Protein 2VQP (pdb70)

Nearest PDB structures (foldseek):
  2vqp-assembly1_A  TM=1.004E+00  e=9.461E-55  Human respiratory syncytial virus A2
  2ykd-assembly1_A  TM=1.004E+00  e=3.845E-53  human respiratory syncytial virus
  4v23-assembly1_A-2  TM=9.989E-01  e=4.557E-50  Respiratory syncytial virus
  4lp7-assembly2_D  TM=7.627E-01  e=4.086E-22  human metapneumovirus
  4lp7-assembly1_C  TM=7.540E-01  e=4.168E-21  human metapneumovirus

Solvent-accessible surface area: 12806 Å² total

Organism: Human respiratory syncytial virus A (strain A2) (NCBI:txid11259)

InterPro domains:
  IPR005056 Matrix protein, N-terminal, pneumovirus [PF03393] (1-127)
  IPR043062 Pneumovirus matrix, N-terminal [G3DSA:2.70.20.30] (1-121)
  IPR055461 Matrix protein, C-terminal domain, pneumovirus [PF23766] (137-252)

GO terms:
  GO:0042025 host cell nucleus (C, EXP)
  GO:0020002 host cell plasma membrane (C, EXP)
  GO:0030430 host cell cytoplasm (C, EXP)
  GO:0005515 protein binding (F, IPI)
  GO:0019033 viral tegument (C, TAS)

Sequence (254 aa):
EMETYYVNNKLHEEGSTYTAAVQYNVLEKDDDDPASLTIWVPMFQSSMPADLLIKELANVNILVKQISTPKGPSLRVMINSRSSAVLAQMPSKFTTICCCANVSLDDKLAYDVTTPCEIKACSLTCLKSKNMLTTVKDLTMKTLNPTHDIIALCEFENIVTSKKVIIPTTYLRSISVRNKDLNTLENITTTEFKNAITNAKKIIPYSGLLLVITVTDNKGAFKKYIKPQSSQFIVDLGAYLEKESIYYVTTNWKHTATRRFAIKPRE

B-factor: mean 20.62, std 8.15, range [8.74, 55.64]

Foldseek 3Di:
DAAEAEAEPDDDLKFKKWKKFWWWFPDPQIWTWMDIFDIFIDNDPRVVVRVQVQPKWKKWAWEQDPVGIKIWMAIHGPDPRCVRTDGTDIDRCLLTTLDGHDHPDITTIDTHYMYIYTHHDPVQEAEQVNQPPVDPDFFWWKWKWWWWAQQVVRDIDTQIFTRHTHHDDPVCPVPVCQACPPQNQVQQFPWDWDPHLLIKIWGQAQDQTHVNPPRDHRGIYITHPSVVCSNHHSVSCRVGIGGDGMDMDTGGDD

Structure (mmCIF, N/CA/C/O backbone):
data_2VQP
#
_entry.id   2VQP
#
_cell.length_a   52.299
_cell.length_b   78.697
_cell.length_c   66.018
_cell.angle_alpha   90.00
_cell.angle_beta   96.28
_cell.angle_gamma   90.00
#
_symmetry.space_group_name_H-M   'C 1 2 1'
#
loop_
_entity.id
_entity.type
_entity.pdbx_description
1 polymer 'MATRIX PROTEIN'
2 non-polymer GLYCEROL
3 non-polymer 'FORMIC ACID'
4 non-polymer 'ACETATE ION'
5 water water
#
loop_
_atom_site.group_PDB
_atom_site.id
_atom_site.type_symbol
_atom_site.label_atom_id
_atom_site.label_alt_id
_atom_site.label_comp_id
_atom_site.label_asym_id
_atom_site.label_entity_id
_atom_site.label_seq_id
_atom_site.pdbx_PDB_ins_code
_atom_site.Cartn_x
_atom_site.Cartn_y
_atom_site.Cartn_z
_atom_site.occupancy
_atom_site.B_iso_or_equiv
_atom_site.auth_seq_id
_atom_site.auth_comp_id
_atom_site.auth_asym_id
_atom_site.auth_atom_id
_atom_site.pdbx_PDB_model_num
ATOM 1 N N . GLU A 1 1 ? 28.231 89.975 -17.175 1.00 40.72 0 GLU A N 1
ATOM 2 C CA . GLU A 1 1 ? 29.479 90.065 -17.988 1.00 40.10 0 GLU A CA 1
ATOM 3 C C . GLU A 1 1 ? 30.639 89.384 -17.257 1.00 38.34 0 GLU A C 1
ATOM 4 O O . GLU A 1 1 ? 30.801 89.483 -16.035 1.00 37.92 0 GLU A O 1
ATOM 10 N N . MET A 1 2 ? 31.458 88.712 -18.053 1.00 35.85 1 MET A N 1
ATOM 11 C CA . MET A 1 2 ? 32.495 87.849 -17.558 1.00 33.61 1 MET A CA 1
ATOM 12 C C . MET A 1 2 ? 33.450 87.668 -18.721 1.00 31.22 1 MET A C 1
ATOM 13 O O . MET A 1 2 ? 33.007 87.630 -19.862 1.00 31.13 1 MET A O 1
ATOM 18 N N . GLU A 1 3 ? 34.749 87.582 -18.444 1.00 28.05 2 GLU A N 1
ATOM 19 C CA . GLU A 1 3 ? 35.718 87.284 -19.483 1.00 26.00 2 GLU A CA 1
ATOM 20 C C . GLU A 1 3 ? 35.678 85.774 -19.620 1.00 23.99 2 GLU A C 1
ATOM 21 O O . GLU A 1 3 ? 35.579 85.097 -18.615 1.00 20.96 2 GLU A O 1
ATOM 27 N N . THR A 1 4 ? 35.774 85.276 -20.846 1.00 21.86 3 THR A N 1
ATOM 28 C CA . THR A 1 4 ? 35.923 83.839 -21.089 1.00 21.21 3 THR A CA 1
ATOM 29 C C . THR A 1 4 ? 37.095 83.598 -22.027 1.00 20.08 3 THR A C 1
ATOM 30 O O . THR A 1 4 ? 37.362 84.403 -22.900 1.00 21.90 3 THR A O 1
ATOM 34 N N . TYR A 1 5 ? 37.738 82.454 -21.838 1.00 17.73 4 TYR A N 1
ATOM 35 C CA A TYR A 1 5 ? 38.988 82.054 -22.525 0.50 17.23 4 TYR A CA 1
ATOM 36 C CA B TYR A 1 5 ? 38.911 82.062 -22.595 0.50 17.40 4 TYR A CA 1
ATOM 37 C C . TYR A 1 5 ? 38.772 80.593 -22.920 1.00 16.92 4 TYR A C 1
ATOM 38 O O . TYR A 1 5 ? 38.403 79.804 -22.073 1.00 16.94 4 TYR A O 1
ATOM 55 N N . VAL A 1 6 ? 38.990 80.257 -24.192 1.00 16.58 5 VAL A N 1
ATOM 56 C CA . VAL A 1 6 ? 38.943 78.845 -24.663 1.00 16.10 5 VAL A CA 1
ATOM 57 C C . VAL A 1 6 ? 40.260 78.550 -25.390 1.00 16.89 5 VAL A C 1
ATOM 58 O O . VAL A 1 6 ? 40.539 79.190 -26.401 1.00 18.15 5 VAL A O 1
ATOM 62 N N . ASN A 1 7 ? 41.034 77.582 -24.910 1.00 16.96 6 ASN A N 1
ATOM 63 C CA A ASN A 1 7 ? 42.300 77.167 -25.521 0.50 17.31 6 ASN A CA 1
ATOM 64 C CA B ASN A 1 7 ? 42.246 77.186 -25.616 0.50 17.08 6 ASN A CA 1
ATOM 65 C C . ASN A 1 7 ? 42.148 75.724 -26.015 1.00 17.21 6 ASN A C 1
ATOM 66 O O . ASN A 1 7 ? 42.080 74.846 -25.213 1.00 16.15 6 ASN A O 1
ATOM 75 N N . LYS A 1 8 ? 42.100 75.488 -27.316 1.00 17.97 7 LYS A N 1
ATOM 76 C CA . LYS A 1 8 ? 41.934 74.138 -27.838 1.00 18.51 7 LYS A CA 1
ATOM 77 C C . LYS A 1 8 ? 43.307 73.538 -28.155 1.00 19.76 7 LYS A C 1
ATOM 78 O O . LYS A 1 8 ? 43.790 73.681 -29.267 1.00 19.30 7 LYS A O 1
ATOM 84 N N . LEU A 1 9 ? 43.921 72.858 -27.197 1.00 19.64 8 LEU A N 1
ATOM 85 C CA . LEU A 1 9 ? 45.224 72.198 -27.444 1.00 19.92 8 LEU A CA 1
ATOM 86 C C . LEU A 1 9 ? 45.084 70.761 -27.944 1.00 21.56 8 LEU A C 1
ATOM 87 O O . LEU A 1 9 ? 46.088 69.995 -28.073 1.00 23.50 8 LEU A O 1
ATOM 92 N N . HIS A 1 10 ? 43.859 70.351 -28.202 1.00 21.72 9 HIS A N 1
ATOM 93 C CA . HIS A 1 10 ? 43.603 69.079 -28.804 1.00 22.90 9 HIS A CA 1
ATOM 94 C C . HIS A 1 10 ? 42.390 69.101 -29.763 1.00 24.85 9 HIS A C 1
ATOM 95 O O . HIS A 1 10 ? 41.390 69.741 -29.447 1.00 27.14 9 HIS A O 1
ATOM 102 N N . GLU A 1 11 ? 42.501 68.311 -30.849 1.00 26.17 10 GLU A N 1
ATOM 103 C CA A GLU A 1 11 ? 41.438 68.341 -31.876 0.50 27.23 10 GLU A CA 1
ATOM 104 C CA B GLU A 1 11 ? 41.586 68.072 -32.013 0.50 26.78 10 GLU A CA 1
ATOM 105 C C . GLU A 1 11 ? 40.294 67.330 -31.708 1.00 27.12 10 GLU A C 1
ATOM 106 O O . GLU A 1 11 ? 39.273 67.414 -32.420 1.00 28.27 10 GLU A O 1
ATOM 117 N N . GLY A 1 12 ? 40.401 66.429 -30.759 1.00 26.87 11 GLY A N 1
ATOM 118 C CA . GLY A 1 12 ? 39.403 65.415 -30.579 1.00 25.92 11 GLY A CA 1
ATOM 119 C C . GLY A 1 12 ? 38.093 66.055 -30.223 1.00 25.28 11 GLY A C 1
ATOM 120 O O . GLY A 1 12 ? 38.038 67.116 -29.567 1.00 25.23 11 GLY A O 1
ATOM 121 N N . SER A 1 13 ? 37.041 65.408 -30.682 1.00 23.88 12 SER A N 1
ATOM 122 C CA . SER A 1 13 ? 35.708 65.759 -30.251 1.00 22.90 12 SER A CA 1
ATOM 123 C C . SER A 1 13 ? 35.563 65.472 -28.775 1.00 21.73 12 SER A C 1
ATOM 124 O O . SER A 1 13 ? 34.859 66.193 -28.069 1.00 20.70 12 SER A O 1
ATOM 127 N N . THR A 1 14 ? 36.244 64.419 -28.328 1.00 20.28 13 THR A N 1
ATOM 128 C CA . THR A 1 14 ? 36.384 64.124 -26.904 1.00 18.84 13 THR A CA 1
ATOM 129 C C . THR A 1 14 ? 37.732 64.682 -26.401 1.00 18.45 13 THR A C 1
ATOM 130 O O . THR A 1 14 ? 38.795 64.511 -27.010 1.00 17.78 13 THR A O 1
ATOM 134 N N . TYR A 1 15 ? 37.665 65.360 -25.271 1.00 15.65 14 TYR A N 1
ATOM 135 C CA . TYR A 1 15 ? 38.838 65.974 -24.703 1.00 14.61 14 TYR A CA 1
ATOM 136 C C . TYR A 1 15 ? 38.716 66.026 -23.193 1.00 12.43 14 TYR A C 1
ATOM 137 O O . TYR A 1 15 ? 37.652 65.773 -22.630 1.00 13.70 14 TYR A O 1
ATOM 146 N N . THR A 1 16 ? 39.834 66.297 -22.546 1.00 9.90 15 THR A N 1
ATOM 147 C CA . THR A 1 16 ? 39.856 66.579 -21.110 1.00 10.15 15 THR A CA 1
ATOM 148 C C . THR A 1 16 ? 39.683 68.103 -20.914 1.00 10.11 15 THR A C 1
ATOM 149 O O . THR A 1 16 ? 40.500 68.883 -21.432 1.00 13.17 15 THR A O 1
ATOM 153 N N . ALA A 1 17 ? 38.624 68.470 -20.193 1.00 10.98 16 ALA A N 1
ATOM 154 C CA . ALA A 1 17 ? 38.377 69.874 -19.850 1.00 10.50 16 ALA A CA 1
ATOM 155 C C . ALA A 1 17 ? 39.164 70.207 -18.619 1.00 10.94 16 ALA A C 1
ATOM 156 O O . ALA A 1 17 ? 38.976 69.583 -17.550 1.00 10.38 16 ALA A O 1
ATOM 158 N N . ALA A 1 18 ? 39.978 71.260 -18.772 1.00 11.17 17 ALA A N 1
ATOM 159 C CA . ALA A 1 18 ? 40.726 71.852 -17.690 1.00 9.57 17 ALA A CA 1
ATOM 160 C C . ALA A 1 18 ? 40.203 73.283 -17.496 1.00 9.61 17 ALA A C 1
ATOM 161 O O . ALA A 1 18 ? 40.487 74.186 -18.285 1.00 10.75 17 ALA A O 1
ATOM 163 N N . VAL A 1 19 ? 39.401 73.418 -16.466 1.00 8.74 18 VAL A N 1
ATOM 164 C CA . VAL A 1 19 ? 38.649 74.658 -16.206 1.00 9.09 18 VAL A CA 1
ATOM 165 C C . VAL A 1 19 ? 39.159 75.409 -14.982 1.00 9.72 18 VAL A C 1
ATOM 166 O O . VAL A 1 19 ? 39.401 74.842 -13.933 1.00 9.79 18 VAL A O 1
ATOM 170 N N . GLN A 1 20 ? 39.299 76.739 -15.117 1.00 9.55 19 GLN A N 1
ATOM 171 C CA . GLN A 1 20 ? 39.763 77.608 -14.036 1.00 10.32 19 GLN A CA 1
ATOM 172 C C . GLN A 1 20 ? 38.911 78.880 -14.023 1.00 10.27 19 GLN A C 1
ATOM 173 O O . GLN A 1 20 ? 3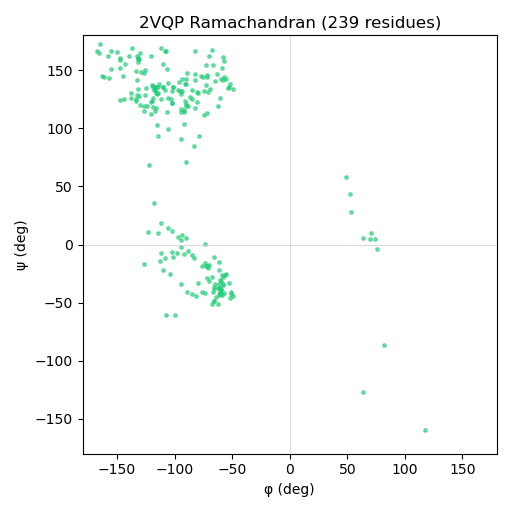8.804 79.573 -15.045 1.00 11.89 19 GLN A O 1
ATOM 179 N N . TYR A 1 21 ? 38.352 79.141 -12.860 1.00 10.62 20 TYR A N 1
ATOM 180 C CA . TYR A 1 21 ? 37.556 80.337 -12.596 1.00 11.06 20 TYR A CA 1
ATOM 181 C C . TYR A 1 21 ? 38.335 81.326 -11.740 1.00 12.04 20 TYR A C 1
ATOM 182 O O . TYR A 1 21 ? 38.909 80.946 -10.725 1.00 11.14 20 TYR A O 1
ATOM 191 N N . ASN A 1 22 ? 38.230 82.615 -12.065 1.00 12.36 21 ASN A N 1
ATOM 192 C CA . ASN A 1 22 ? 38.673 83.653 -11.195 1.00 12.03 21 ASN A CA 1
ATOM 193 C C . ASN A 1 22 ? 37.423 84.295 -10.601 1.00 13.20 21 ASN A C 1
ATOM 194 O O . ASN A 1 22 ? 36.542 84.746 -11.341 1.00 13.44 21 ASN A O 1
ATOM 199 N N . VAL A 1 23 ? 37.383 84.349 -9.292 1.00 13.33 22 VAL A N 1
ATOM 200 C CA . VAL A 1 23 ? 36.177 84.770 -8.581 1.00 15.08 22 VAL A CA 1
ATOM 201 C C . VAL A 1 23 ? 36.471 85.817 -7.487 1.00 17.00 22 VAL A C 1
ATOM 202 O O . VAL A 1 23 ? 37.607 86.019 -7.034 1.00 15.36 22 VAL A O 1
ATOM 206 N N . LEU A 1 24 ? 35.391 86.483 -7.086 1.00 18.18 23 LEU A N 1
ATOM 207 C CA . LEU A 1 24 ? 35.409 87.517 -6.078 1.00 20.15 23 LEU A CA 1
ATOM 208 C C . LEU A 1 24 ? 34.308 87.213 -5.083 1.00 21.30 23 LEU A C 1
ATOM 209 O O . LEU A 1 24 ? 33.158 86.958 -5.461 1.00 21.07 23 LEU A O 1
ATOM 214 N N . GLU A 1 25 ? 34.674 87.188 -3.805 1.00 22.72 24 GLU A N 1
ATOM 215 C CA . GLU A 1 25 ? 33.682 87.050 -2.743 1.00 24.59 24 GLU A CA 1
ATOM 216 C C . GLU A 1 25 ? 32.566 88.090 -2.909 1.00 26.62 24 GLU A C 1
ATOM 217 O O . GLU A 1 25 ? 32.860 89.240 -3.225 1.00 25.68 24 GLU A O 1
ATOM 223 N N . LYS A 1 26 ? 31.309 87.675 -2.708 1.00 28.98 25 LYS A N 1
ATOM 224 C CA . LYS A 1 26 ? 30.160 88.602 -2.737 1.00 31.32 25 LYS A CA 1
ATOM 225 C C . LYS A 1 26 ? 30.033 89.270 -1.362 1.00 33.19 25 LYS A C 1
ATOM 226 O O . LYS A 1 26 ? 29.298 88.797 -0.481 1.00 33.72 25 LYS A O 1
ATOM 232 N N . ASP A 1 27 ? 30.789 90.345 -1.181 1.00 34.80 26 ASP A N 1
ATOM 233 C CA A ASP A 1 27 ? 30.863 91.057 0.094 0.50 35.68 26 ASP A CA 1
ATOM 234 C CA B ASP A 1 27 ? 30.759 91.115 0.059 0.50 35.68 26 ASP A CA 1
ATOM 235 C C . ASP A 1 27 ? 31.588 92.386 -0.112 1.00 36.25 26 ASP A C 1
ATOM 236 O O . ASP A 1 27 ? 32.217 92.594 -1.144 1.00 36.73 26 ASP A O 1
ATOM 245 N N . ASP A 1 28 ? 31.526 93.265 0.884 1.00 37.65 27 ASP A N 1
ATOM 246 C CA . ASP A 1 28 ? 32.422 94.419 0.953 1.00 38.53 27 ASP A CA 1
ATOM 247 C C . ASP A 1 28 ? 33.800 93.865 1.330 1.00 38.05 27 ASP A C 1
ATOM 248 O O . ASP A 1 28 ? 33.884 92.809 1.947 1.00 38.56 27 ASP A O 1
ATOM 253 N N . ASP A 1 29 ? 34.877 94.556 0.965 1.00 37.32 28 ASP A N 1
ATOM 254 C CA . ASP A 1 29 ? 36.224 94.062 1.279 1.00 36.02 28 ASP A CA 1
ATOM 255 C C . ASP A 1 29 ? 36.314 92.571 0.858 1.00 33.74 28 ASP A C 1
ATOM 256 O O . ASP A 1 29 ? 36.572 91.685 1.691 1.00 33.89 28 ASP A O 1
ATOM 261 N N . PRO A 1 30 ? 36.058 92.292 -0.438 1.00 30.62 29 PRO A N 1
ATOM 262 C CA . PRO A 1 30 ? 35.981 90.897 -0.887 1.00 28.00 29 PRO A CA 1
ATOM 263 C C . PRO A 1 30 ? 37.327 90.192 -1.027 1.00 25.33 29 PRO A C 1
ATOM 264 O O . PRO A 1 30 ? 38.354 90.812 -1.363 1.00 24.61 29 PRO A O 1
ATOM 268 N N . ALA A 1 31 ? 37.316 88.903 -0.695 1.00 22.58 30 ALA A N 1
ATOM 269 C CA . ALA A 1 31 ? 38.436 88.017 -0.997 1.00 21.65 30 ALA A CA 1
ATOM 270 C C . ALA A 1 31 ? 38.428 87.786 -2.499 1.00 20.27 30 ALA A C 1
ATOM 271 O O . ALA A 1 31 ? 37.367 87.694 -3.098 1.00 19.91 30 ALA A O 1
ATOM 273 N N . SER A 1 32 ? 39.614 87.688 -3.087 1.00 19.40 31 SER A N 1
ATOM 274 C CA . SER A 1 32 ? 39.775 87.374 -4.513 1.00 18.56 31 SER A CA 1
ATOM 275 C C . SER A 1 32 ? 40.497 86.039 -4.539 1.00 17.63 31 SER A C 1
ATOM 276 O O . SER A 1 32 ? 41.465 85.839 -3.818 1.00 15.76 31 SER A O 1
ATOM 279 N N . LEU A 1 33 ? 40.036 85.132 -5.395 1.00 15.49 32 LEU A N 1
ATOM 280 C CA . LEU A 1 33 ? 40.618 83.776 -5.429 1.00 15.33 32 LEU A CA 1
ATOM 281 C C . LEU A 1 33 ? 40.348 83.127 -6.766 1.00 14.83 32 LEU A C 1
ATOM 282 O O . LEU A 1 33 ? 39.480 83.564 -7.531 1.00 14.40 32 LEU A O 1
ATOM 287 N N . THR A 1 34 ? 41.121 82.088 -7.038 1.00 13.73 33 THR A N 1
ATOM 288 C CA . THR A 1 34 ? 40.996 81.339 -8.280 1.00 12.10 33 THR A CA 1
ATOM 289 C C . THR A 1 34 ? 40.776 79.860 -7.941 1.00 12.83 33 THR A C 1
ATOM 290 O O . THR A 1 34 ? 41.404 79.311 -7.034 1.00 12.76 33 THR A O 1
ATOM 294 N N . ILE A 1 35 ? 39.818 79.270 -8.645 1.00 10.54 34 ILE A N 1
ATOM 295 C CA . ILE A 1 35 ? 39.407 77.871 -8.450 1.00 11.32 34 ILE A CA 1
ATOM 296 C C . ILE A 1 35 ? 39.682 77.114 -9.718 1.00 10.85 34 ILE A C 1
ATOM 297 O O . ILE A 1 35 ? 39.283 77.514 -10.797 1.00 11.78 34 ILE A O 1
ATOM 302 N N . TRP A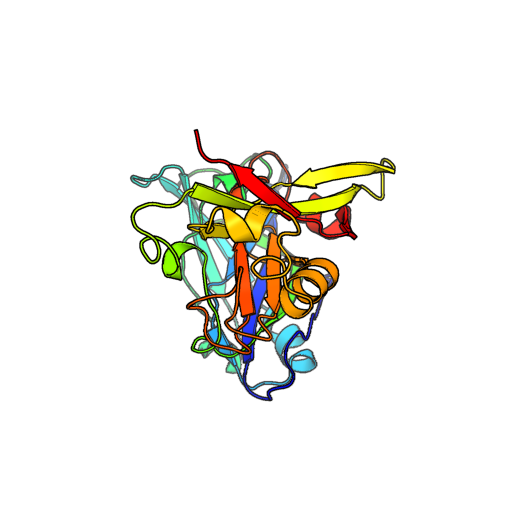 1 36 ? 40.284 75.942 -9.613 1.00 12.59 35 TRP A N 1
ATOM 303 C CA . TRP A 1 36 ? 40.452 75.096 -10.779 1.00 12.57 35 TRP A CA 1
ATOM 304 C C . TRP A 1 36 ? 39.706 73.818 -10.454 1.00 12.66 35 TRP A C 1
ATOM 305 O O . TRP A 1 36 ? 39.745 73.344 -9.311 1.00 13.59 35 TRP A O 1
ATOM 316 N N . VAL A 1 37 ? 38.978 73.337 -11.442 1.00 10.83 36 VAL A N 1
ATOM 317 C CA . VAL A 1 37 ? 38.100 72.182 -11.304 1.00 11.45 36 VAL A CA 1
ATOM 318 C C . VAL A 1 37 ? 38.856 70.912 -11.646 1.00 11.55 36 VAL A C 1
ATOM 319 O O . VAL A 1 37 ? 39.620 70.856 -12.635 1.00 11.53 36 VAL A O 1
ATOM 323 N N . PRO A 1 38 ? 38.645 69.846 -10.860 1.00 11.36 37 PRO A N 1
ATOM 324 C CA . PRO A 1 38 ? 39.320 68.610 -11.228 1.00 11.63 37 PRO A CA 1
ATOM 325 C C . PRO A 1 38 ? 39.023 68.276 -12.694 1.00 12.02 37 PRO A C 1
ATOM 326 O O . PRO A 1 38 ? 37.882 68.413 -13.140 1.00 11.56 37 PRO A O 1
ATOM 330 N N . MET A 1 39 ? 40.052 67.888 -13.422 1.00 12.02 38 MET A N 1
ATOM 331 C CA . MET A 1 39 ? 39.879 67.579 -14.862 1.00 12.12 38 MET A CA 1
ATOM 332 C C . MET A 1 39 ? 38.803 66.521 -15.102 1.00 11.74 38 MET A C 1
ATOM 333 O O . MET A 1 39 ? 38.710 65.517 -14.376 1.00 13.42 38 MET A O 1
ATOM 338 N N . PHE A 1 40 ? 38.032 66.702 -16.191 1.00 11.69 39 PHE A N 1
ATOM 339 C CA . PHE A 1 40 ? 36.957 65.799 -16.532 1.00 11.02 39 PHE A CA 1
ATOM 340 C C . PHE A 1 40 ? 36.830 65.738 -18.046 1.00 12.03 39 PHE A C 1
ATOM 341 O O . PHE A 1 40 ? 37.175 66.665 -18.725 1.00 12.44 39 PHE A O 1
ATOM 349 N N . GLN A 1 41 ? 36.355 64.630 -18.563 1.00 12.67 40 GLN A N 1
ATOM 350 C CA . GLN A 1 41 ? 36.226 64.513 -19.989 1.00 12.90 40 GLN A CA 1
ATOM 351 C C . GLN A 1 41 ? 34.857 64.995 -20.462 1.00 13.36 40 GLN A C 1
ATOM 352 O O . GLN A 1 41 ? 33.818 64.723 -19.812 1.00 13.02 40 GLN A O 1
ATOM 358 N N . SER A 1 42 ? 34.867 65.653 -21.611 1.00 12.28 41 SER A N 1
ATOM 359 C CA . SER A 1 42 ? 33.643 66.001 -22.298 1.00 12.48 41 SER A CA 1
ATOM 360 C C . SER A 1 42 ? 33.766 65.823 -23.800 1.00 13.21 41 SER A C 1
ATOM 361 O O . SER A 1 42 ? 34.850 65.749 -24.349 1.00 12.59 41 SER A O 1
ATOM 364 N N . SER A 1 43 ? 32.604 65.761 -24.452 1.00 13.67 42 SER A N 1
ATOM 365 C CA . SER A 1 43 ? 32.522 65.769 -25.907 1.00 15.22 42 SER A CA 1
ATOM 366 C C . SER A 1 43 ? 31.650 66.908 -26.464 1.00 15.16 42 SER A C 1
ATOM 367 O O . SER A 1 43 ? 31.357 66.939 -27.658 1.00 15.76 42 SER A O 1
ATOM 370 N N . MET A 1 44 ? 31.260 67.851 -25.621 1.00 14.85 43 MET A N 1
ATOM 371 C CA . MET A 1 44 ? 30.547 69.039 -26.104 1.00 15.59 43 MET A CA 1
ATOM 372 C C . MET A 1 44 ? 31.573 69.991 -26.671 1.00 15.60 43 MET A C 1
ATOM 373 O O . MET A 1 44 ? 32.572 70.254 -26.025 1.00 14.39 43 MET A O 1
ATOM 378 N N . PRO A 1 45 ? 31.347 70.504 -27.891 1.00 15.95 44 PRO A N 1
ATOM 379 C CA . PRO A 1 45 ? 32.267 71.435 -28.483 1.00 16.60 44 PRO A CA 1
ATOM 380 C C . PRO A 1 45 ? 32.609 72.557 -27.496 1.00 15.13 44 PRO A C 1
ATOM 381 O O . PRO A 1 45 ? 31.711 73.128 -26.831 1.00 12.92 44 PRO A O 1
ATOM 385 N N . ALA A 1 46 ? 33.903 72.845 -27.398 1.00 15.48 45 ALA A N 1
ATOM 386 C CA . ALA A 1 46 ? 34.454 73.798 -26.440 1.00 14.98 45 ALA A CA 1
ATOM 387 C C . ALA A 1 46 ? 33.755 75.145 -26.459 1.00 15.49 45 ALA A C 1
ATOM 388 O O . ALA A 1 46 ? 33.509 75.764 -25.429 1.00 15.20 45 ALA A O 1
ATOM 390 N N . ASP A 1 47 ? 33.435 75.611 -27.656 1.00 15.24 46 ASP A N 1
ATOM 391 C CA . ASP A 1 47 ? 32.852 76.935 -27.783 1.00 16.22 46 ASP A CA 1
ATOM 392 C C . ASP A 1 47 ? 31.400 76.938 -27.272 1.00 15.87 46 ASP A C 1
ATOM 393 O O . ASP A 1 47 ? 30.857 77.981 -26.932 1.00 17.35 46 ASP A O 1
ATOM 398 N N . LEU A 1 48 ? 30.774 75.765 -27.168 1.00 14.63 47 LEU A N 1
ATOM 399 C CA . LEU A 1 48 ? 29.496 75.644 -26.495 1.00 14.40 47 LEU A CA 1
ATOM 400 C C . LEU A 1 48 ? 29.607 75.358 -24.969 1.00 14.20 47 LEU A C 1
ATOM 401 O O . LEU A 1 48 ? 28.831 75.868 -24.169 1.00 12.97 47 LEU A O 1
ATOM 406 N N . LEU A 1 49 ? 30.545 74.500 -24.595 1.00 12.49 48 LEU A N 1
ATOM 407 C CA . LEU A 1 49 ? 30.746 74.172 -23.194 1.00 12.03 48 LEU A CA 1
ATOM 408 C C . LEU A 1 49 ? 31.087 75.411 -22.359 1.00 12.57 48 LEU A C 1
ATOM 409 O O . LEU A 1 49 ? 30.597 75.546 -21.246 1.00 11.91 48 LEU A O 1
ATOM 414 N N . ILE A 1 50 ? 31.883 76.325 -22.923 1.00 12.91 49 ILE A N 1
ATOM 415 C CA . ILE A 1 50 ? 32.286 77.515 -22.187 1.00 13.98 49 ILE A CA 1
ATOM 416 C C . ILE A 1 50 ? 31.040 78.322 -21.792 1.00 14.08 49 ILE A C 1
ATOM 417 O O . ILE A 1 50 ? 31.001 78.878 -20.712 1.00 15.93 49 ILE A O 1
ATOM 422 N N . LYS A 1 51 ? 30.044 78.369 -22.676 1.00 14.30 50 LYS A N 1
ATOM 423 C CA . LYS A 1 51 ? 28.779 79.058 -22.366 1.00 15.91 50 LYS A CA 1
ATOM 424 C C . LYS A 1 51 ? 28.112 78.448 -21.142 1.00 15.39 50 LYS A C 1
ATOM 425 O O . LYS A 1 51 ? 27.590 79.155 -20.292 1.00 16.34 50 LYS A O 1
ATOM 431 N N . GLU A 1 52 ? 28.172 77.122 -21.013 1.00 13.92 51 GLU A N 1
ATOM 432 C CA . GLU A 1 52 ? 27.588 76.476 -19.833 1.00 13.19 51 GLU A CA 1
ATOM 433 C C . GLU A 1 52 ? 28.405 76.679 -18.584 1.00 13.32 51 GLU A C 1
ATOM 434 O O . GLU A 1 52 ? 27.855 76.951 -17.521 1.00 12.79 51 GLU A O 1
ATOM 440 N N . LEU A 1 53 ? 29.728 76.580 -18.710 1.00 13.49 52 LEU A N 1
ATOM 441 C CA . LEU A 1 53 ? 30.617 76.817 -17.570 1.00 13.14 52 LEU A CA 1
ATOM 442 C C . LEU A 1 53 ? 30.468 78.248 -17.023 1.00 14.36 52 LEU A C 1
ATOM 443 O O . LEU A 1 53 ? 30.635 78.474 -15.830 1.00 14.87 52 LEU A O 1
ATOM 448 N N . ALA A 1 54 ? 30.138 79.186 -17.893 1.00 15.67 53 ALA A N 1
ATOM 449 C CA . ALA A 1 54 ? 30.029 80.600 -17.508 1.00 17.72 53 ALA A CA 1
ATOM 450 C C . ALA A 1 54 ? 28.766 80.878 -16.683 1.00 19.55 53 ALA A C 1
ATOM 451 O O . ALA A 1 54 ? 28.632 81.943 -16.078 1.00 21.72 53 ALA A O 1
ATOM 453 N N . ASN A 1 55 ? 27.821 79.952 -16.708 1.00 19.34 54 ASN A N 1
ATOM 454 C CA . ASN A 1 55 ? 26.516 80.185 -16.091 1.00 20.43 54 ASN A CA 1
ATOM 455 C C . ASN A 1 55 ? 26.325 79.435 -14.762 1.00 19.48 54 ASN A C 1
ATOM 456 O O . ASN A 1 55 ? 25.196 79.332 -14.240 1.00 19.50 54 ASN A O 1
ATOM 461 N N . VAL A 1 56 ? 27.421 78.929 -14.204 1.00 17.05 55 VAL A N 1
ATOM 462 C CA . VAL A 1 56 ? 27.340 78.259 -12.906 1.00 16.51 55 VAL A CA 1
ATOM 463 C C . VAL A 1 56 ? 27.369 79.267 -11.773 1.00 17.21 55 VAL A C 1
ATOM 464 O O . VAL A 1 56 ? 27.709 80.445 -11.959 1.00 17.92 55 VAL A O 1
ATOM 468 N N . ASN A 1 57 ? 27.026 78.784 -10.578 1.00 17.23 56 ASN A N 1
ATOM 469 C CA . ASN A 1 57 ? 27.183 79.552 -9.339 1.00 18.47 56 ASN A CA 1
ATOM 470 C C . ASN A 1 57 ? 28.173 78.845 -8.431 1.00 18.16 56 ASN A C 1
ATOM 471 O O . ASN A 1 57 ? 28.078 77.646 -8.244 1.00 18.10 56 ASN A O 1
ATOM 476 N N . ILE A 1 58 ? 29.123 79.607 -7.873 1.00 16.86 57 ILE A N 1
ATOM 477 C CA . ILE A 1 58 ? 30.180 79.043 -7.052 1.00 16.59 57 ILE A CA 1
ATOM 478 C C . ILE A 1 58 ? 30.059 79.511 -5.603 1.00 15.95 57 ILE A C 1
ATOM 479 O O . ILE A 1 58 ? 29.853 80.679 -5.359 1.00 17.90 57 ILE A O 1
ATOM 484 N N . LEU A 1 59 ? 30.225 78.579 -4.678 1.00 15.90 58 LEU A N 1
ATOM 485 C CA . LEU A 1 59 ? 30.441 78.903 -3.276 1.00 16.65 58 LEU A CA 1
ATOM 486 C C . LEU A 1 59 ? 31.715 78.220 -2.790 1.00 16.41 58 LEU A C 1
ATOM 487 O O . LEU A 1 59 ? 32.065 77.146 -3.238 1.00 16.45 58 LEU A O 1
ATOM 492 N N . VAL A 1 60 ? 32.373 78.837 -1.818 1.00 17.48 59 VAL A N 1
ATOM 493 C CA . VAL A 1 60 ? 33.566 78.248 -1.227 1.00 16.32 59 VAL A CA 1
ATOM 494 C C . VAL A 1 60 ? 33.482 78.280 0.312 1.00 16.90 59 VAL A C 1
ATOM 495 O O . VAL A 1 60 ? 32.741 79.080 0.893 1.00 16.27 59 VAL A O 1
ATOM 499 N N . LYS A 1 61 ? 34.275 77.427 0.942 1.00 17.28 60 LYS A N 1
ATOM 500 C CA . LYS A 1 61 ? 34.315 77.396 2.399 1.00 18.02 60 LYS A CA 1
ATOM 501 C C . LYS A 1 61 ? 35.732 77.020 2.799 1.00 17.40 60 LYS A C 1
ATOM 502 O O . LYS A 1 61 ? 36.225 75.966 2.417 1.00 17.67 60 LYS A O 1
ATOM 508 N N . GLN A 1 62 ? 36.346 77.869 3.605 1.00 17.81 61 GLN A N 1
ATOM 509 C CA . GLN A 1 62 ? 37.737 77.659 4.036 1.00 18.11 61 GLN A CA 1
ATOM 510 C C . GLN A 1 62 ? 37.740 76.784 5.269 1.00 16.88 61 GLN A C 1
ATOM 511 O O . GLN A 1 62 ? 36.974 77.049 6.190 1.00 17.65 61 GLN A O 1
ATOM 517 N N . ILE A 1 63 ? 38.514 75.691 5.229 1.00 16.49 62 ILE A N 1
ATOM 518 C CA . ILE A 1 63 ? 38.587 74.725 6.302 1.00 16.36 62 ILE A CA 1
ATOM 519 C C . ILE A 1 63 ? 40.047 74.432 6.677 1.00 16.11 62 ILE A C 1
ATOM 520 O O . ILE A 1 63 ? 40.989 74.766 5.929 1.00 15.27 62 ILE A O 1
ATOM 525 N N . SER A 1 64 ? 40.211 73.810 7.841 1.00 15.95 63 SER A N 1
ATOM 526 C CA . SER A 1 64 ? 41.522 73.330 8.274 1.00 16.00 63 SER A CA 1
ATOM 527 C C . SER A 1 64 ? 41.610 71.840 8.036 1.00 16.74 63 SER A C 1
ATOM 528 O O . SER A 1 64 ? 40.713 71.109 8.399 1.00 18.02 63 SER A O 1
ATOM 531 N N . THR A 1 65 ? 42.734 71.421 7.493 1.00 17.13 64 THR A N 1
ATOM 532 C CA . THR A 1 65 ? 42.963 70.011 7.208 1.00 17.82 64 THR A CA 1
ATOM 533 C C . THR A 1 65 ? 44.382 69.641 7.622 1.00 18.16 64 THR A C 1
ATOM 534 O O . THR A 1 65 ? 45.191 70.516 7.914 1.00 17.23 64 THR A O 1
ATOM 538 N N . PRO A 1 66 ? 44.714 68.348 7.643 1.00 19.09 65 PRO A N 1
ATOM 539 C CA . PRO A 1 66 ? 46.121 67.999 7.937 1.00 20.62 65 PRO A CA 1
ATOM 540 C C . PRO A 1 66 ? 47.197 68.637 7.056 1.00 22.04 65 PRO A C 1
ATOM 541 O O . PRO A 1 66 ? 48.327 68.783 7.489 1.00 25.52 65 PRO A O 1
ATOM 545 N N . LYS A 1 67 ? 46.845 69.017 5.840 1.00 22.48 66 LYS A N 1
ATOM 546 C CA . LYS A 1 67 ? 47.776 69.659 4.915 1.00 23.03 66 LYS A CA 1
ATOM 547 C C . LYS A 1 67 ? 47.825 71.192 5.058 1.00 21.85 66 LYS A C 1
ATOM 548 O O . LYS A 1 67 ? 48.632 71.847 4.413 1.00 23.75 66 LYS A O 1
ATOM 554 N N . GLY A 1 68 ? 46.964 71.744 5.899 1.00 20.15 67 GLY A N 1
ATOM 555 C CA . GLY A 1 68 ? 46.891 73.184 6.071 1.00 18.61 67 GLY A CA 1
ATOM 556 C C . GLY A 1 68 ? 45.534 73.728 5.665 1.00 17.52 67 GLY A C 1
ATOM 557 O O . GLY A 1 68 ? 44.554 73.016 5.614 1.00 17.51 67 GLY A O 1
ATOM 558 N N . PRO A 1 69 ? 45.479 75.010 5.374 1.00 15.65 68 PRO A N 1
ATOM 559 C CA . PRO A 1 69 ? 44.211 75.594 4.968 1.00 15.35 68 PRO A CA 1
ATOM 560 C C . PRO A 1 69 ? 43.743 75.106 3.580 1.00 15.67 68 PRO A C 1
ATOM 561 O O . PRO A 1 69 ? 44.536 75.088 2.621 1.00 16.51 68 PRO A O 1
ATOM 565 N N . SER A 1 70 ? 42.476 74.741 3.479 1.00 15.57 69 SER A N 1
ATOM 566 C CA . SER A 1 70 ? 41.947 74.231 2.227 1.00 17.24 69 SER A CA 1
ATOM 567 C C . SER A 1 70 ? 40.662 74.956 1.924 1.00 17.62 69 SER A C 1
ATOM 568 O O . SER A 1 70 ? 40.076 75.588 2.808 1.00 17.41 69 SER A O 1
ATOM 571 N N . LEU A 1 71 ? 40.261 74.928 0.655 1.00 16.17 70 LEU A N 1
ATOM 572 C CA . LEU A 1 71 ? 39.014 75.539 0.204 1.00 17.64 70 LEU A CA 1
ATOM 573 C C . LEU A 1 71 ? 38.102 74.434 -0.325 1.00 17.28 70 LEU A C 1
ATOM 574 O O . LEU A 1 71 ? 38.445 73.773 -1.290 1.00 16.43 70 LEU A O 1
ATOM 579 N N . ARG A 1 72 ? 36.965 74.256 0.322 1.00 17.16 71 ARG A N 1
ATOM 580 C CA . ARG A 1 72 ? 35.880 73.413 -0.174 1.00 18.38 71 ARG A CA 1
ATOM 581 C C . ARG A 1 72 ? 35.144 74.259 -1.178 1.00 17.28 71 ARG A C 1
ATOM 582 O O . ARG A 1 72 ? 34.863 75.418 -0.913 1.00 17.36 71 ARG A O 1
ATOM 590 N N . VAL A 1 73 ? 34.890 73.707 -2.362 1.00 15.63 72 VAL A N 1
ATOM 591 C CA . VAL A 1 73 ? 34.218 74.421 -3.452 1.00 15.03 72 VAL A CA 1
ATOM 592 C C . VAL A 1 73 ? 32.927 73.684 -3.787 1.00 15.18 72 VAL A C 1
ATOM 593 O O . VAL A 1 73 ? 32.9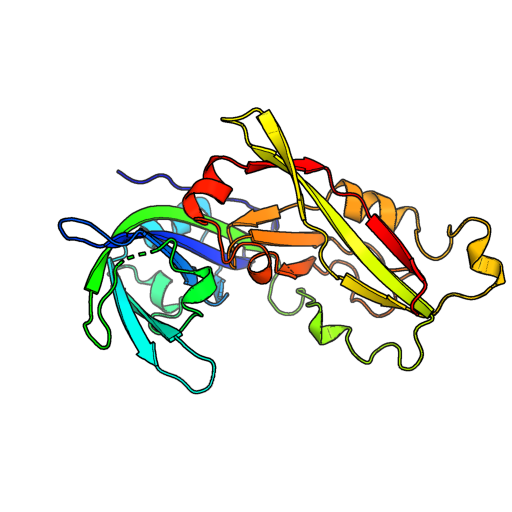12 72.440 -3.837 1.00 15.04 72 VAL A O 1
ATOM 597 N N . MET A 1 74 ? 31.853 74.443 -3.974 1.00 15.95 73 MET A N 1
ATOM 598 C CA . MET A 1 74 ? 30.545 73.897 -4.386 1.00 17.85 73 MET A CA 1
ATOM 599 C C . MET A 1 74 ? 30.102 74.649 -5.620 1.00 16.59 73 MET A C 1
ATOM 600 O O . MET A 1 74 ? 30.150 75.866 -5.654 1.00 15.61 73 MET A O 1
ATOM 605 N N . ILE A 1 75 ? 29.741 73.915 -6.661 1.00 16.99 74 ILE A N 1
ATOM 606 C CA . ILE A 1 75 ? 29.309 74.520 -7.925 1.00 17.40 74 ILE A CA 1
ATOM 607 C C . ILE A 1 75 ? 27.861 74.112 -8.235 1.00 18.20 74 ILE A C 1
ATOM 608 O O . ILE A 1 75 ? 27.589 72.900 -8.340 1.00 19.82 74 ILE A O 1
ATOM 613 N N . ASN A 1 76 ? 26.983 75.125 -8.299 1.00 19.39 75 ASN A N 1
ATOM 614 C CA . ASN A 1 76 ? 25.541 75.035 -8.651 1.00 20.82 75 ASN A CA 1
ATOM 615 C C . ASN A 1 76 ? 25.458 75.223 -10.173 1.00 20.48 75 ASN A C 1
ATOM 616 O O . ASN A 1 76 ? 26.126 76.106 -10.701 1.00 18.38 75 ASN A O 1
ATOM 621 N N . SER A 1 77 ? 24.619 74.441 -10.857 1.00 22.11 76 SER A N 1
ATOM 622 C CA . SER A 1 77 ? 24.344 74.624 -12.298 1.00 21.48 76 SER A CA 1
ATOM 623 C C . SER A 1 77 ? 23.027 74.045 -12.745 1.00 22.38 76 SER A C 1
ATOM 624 O O . SER A 1 77 ? 22.626 72.977 -12.258 1.00 21.47 76 SER A O 1
ATOM 627 N N . ARG A 1 78 ? 22.370 74.737 -13.685 1.00 21.45 77 ARG A N 1
ATOM 628 C CA . ARG A 1 78 ? 21.175 74.212 -14.375 1.00 22.43 77 ARG A CA 1
ATOM 629 C C . ARG A 1 78 ? 21.498 73.520 -15.719 1.00 20.98 77 ARG A C 1
ATOM 630 O O . ARG A 1 78 ? 20.572 73.117 -16.433 1.00 22.68 77 ARG A O 1
ATOM 638 N N . SER A 1 79 ? 22.779 73.398 -16.077 1.00 19.90 78 SER A N 1
ATOM 639 C CA A SER A 1 79 ? 23.179 72.863 -17.366 0.50 17.94 78 SER A CA 1
ATOM 640 C CA B SER A 1 79 ? 23.166 72.843 -17.387 0.50 17.90 78 SER A CA 1
ATOM 641 C C . SER A 1 79 ? 23.385 71.339 -17.307 1.00 16.96 78 SER A C 1
ATOM 642 O O . SER A 1 79 ? 24.213 70.846 -16.536 1.00 14.72 78 SER A O 1
ATOM 647 N N . ALA A 1 80 ? 22.620 70.604 -18.125 1.00 16.30 79 ALA A N 1
ATOM 648 C CA . ALA A 1 80 ? 22.683 69.138 -18.136 1.00 15.52 79 ALA A CA 1
ATOM 649 C C . ALA A 1 80 ? 24.108 68.596 -18.277 1.00 15.42 79 ALA A C 1
ATOM 650 O O . ALA A 1 80 ? 24.466 67.617 -17.625 1.00 16.31 79 ALA A O 1
ATOM 652 N N . VAL A 1 81 ? 24.901 69.195 -19.148 1.00 13.62 80 VAL A N 1
ATOM 653 C CA . VAL A 1 81 ? 26.224 68.633 -19.493 1.00 13.96 80 VAL A CA 1
ATOM 654 C C . VAL A 1 81 ? 27.152 68.696 -18.315 1.00 13.52 80 VAL A C 1
ATOM 655 O O . VAL A 1 81 ? 28.052 67.861 -18.210 1.00 15.35 80 VAL A O 1
ATOM 659 N N . LEU A 1 82 ? 26.938 69.661 -17.427 1.00 13.81 81 LEU A N 1
ATOM 660 C CA . LEU A 1 82 ? 27.811 69.832 -16.254 1.00 13.54 81 LEU A CA 1
ATOM 661 C C . LEU A 1 82 ? 27.603 68.768 -15.197 1.00 14.14 81 LEU A C 1
ATOM 662 O O . LEU A 1 82 ? 28.325 68.781 -14.190 1.00 13.63 81 LEU A O 1
ATOM 667 N N . ALA A 1 83 ? 26.682 67.818 -15.436 1.00 14.27 82 ALA A N 1
ATOM 668 C CA . ALA A 1 83 ? 26.709 66.543 -14.691 1.00 14.55 82 ALA A CA 1
ATOM 669 C C . ALA A 1 83 ? 28.063 65.855 -14.850 1.00 14.73 82 ALA A C 1
ATOM 670 O O . ALA A 1 83 ? 28.449 65.094 -13.975 1.00 16.48 82 ALA A O 1
ATOM 672 N N . GLN A 1 84 ? 28.761 66.135 -15.949 1.00 14.93 83 GLN A N 1
ATOM 673 C CA . GLN A 1 84 ? 30.096 65.607 -16.262 1.00 15.19 83 GLN A CA 1
ATOM 674 C C . GLN A 1 84 ? 31.189 66.185 -15.378 1.00 14.94 83 GLN A C 1
ATOM 675 O O . GLN A 1 84 ? 32.318 65.640 -15.327 1.00 15.73 83 GLN A O 1
ATOM 681 N N . MET A 1 85 ? 30.898 67.335 -14.766 1.00 14.17 84 MET A N 1
ATOM 682 C CA . MET A 1 85 ? 31.891 68.129 -14.036 1.00 14.36 84 MET A CA 1
ATOM 683 C C . MET A 1 85 ? 31.769 67.920 -12.559 1.00 14.02 84 MET A C 1
ATOM 684 O O . MET A 1 85 ? 30.668 67.962 -12.029 1.00 14.15 84 MET A O 1
ATOM 689 N N . PRO A 1 86 ? 32.898 67.738 -11.860 1.00 15.46 85 PRO A N 1
ATOM 690 C CA . PRO A 1 86 ? 32.819 67.683 -10.405 1.00 16.26 85 PRO A CA 1
ATOM 691 C C . PRO A 1 86 ? 32.104 68.903 -9.816 1.00 17.73 85 PRO A C 1
ATOM 692 O O . PRO A 1 86 ? 32.331 70.006 -10.273 1.00 17.82 85 PRO A O 1
ATOM 696 N N . SER A 1 87 ? 31.194 68.703 -8.868 1.00 18.36 86 SER A N 1
ATOM 697 C CA . SER A 1 87 ? 30.449 69.811 -8.277 1.00 18.86 86 SER A CA 1
ATOM 698 C C . SER A 1 87 ? 30.864 70.133 -6.835 1.00 18.74 86 SER A C 1
ATOM 699 O O . SER A 1 87 ? 30.449 71.149 -6.315 1.00 19.26 86 SER A O 1
ATOM 702 N N . LYS A 1 88 ? 31.644 69.253 -6.233 1.00 18.47 87 LYS A N 1
ATOM 703 C CA . LYS A 1 88 ? 32.145 69.404 -4.880 1.00 18.94 87 LYS A CA 1
ATOM 704 C C . LYS A 1 88 ? 33.550 68.836 -4.848 1.00 17.43 87 LYS A C 1
ATOM 705 O O . LYS A 1 88 ? 33.770 67.666 -5.191 1.00 18.04 87 LYS A O 1
ATOM 711 N N . PHE A 1 89 ? 34.505 69.650 -4.397 1.00 15.10 88 PHE A N 1
ATOM 712 C CA . PHE A 1 89 ? 35.884 69.251 -4.331 1.00 15.47 88 PHE A CA 1
ATOM 713 C C . PHE A 1 89 ? 36.637 70.242 -3.433 1.00 15.17 88 PHE A C 1
ATOM 714 O O . PHE A 1 89 ? 36.081 71.248 -3.025 1.00 15.55 88 PHE A O 1
ATOM 722 N N . THR A 1 90 ? 37.891 69.923 -3.152 1.00 16.11 89 THR A N 1
ATOM 723 C CA A THR A 1 90 ? 38.763 70.774 -2.323 0.50 15.98 89 THR A CA 1
ATOM 724 C CA B THR A 1 90 ? 38.761 70.745 -2.304 0.50 15.57 89 THR A CA 1
ATOM 725 C C . THR A 1 90 ? 40.065 71.096 -3.021 1.00 15.25 89 THR A C 1
ATOM 726 O O . THR A 1 90 ? 40.650 70.250 -3.728 1.00 15.28 89 THR A O 1
ATOM 733 N N . ILE A 1 91 ? 40.522 72.329 -2.835 1.00 14.25 90 ILE A N 1
ATOM 734 C CA . ILE A 1 91 ? 41.783 72.779 -3.368 1.00 14.46 9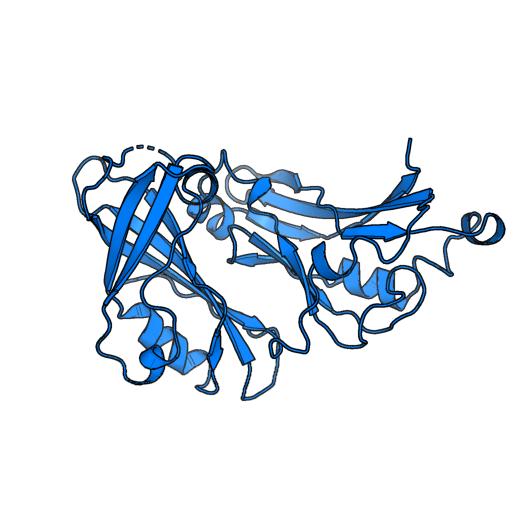0 ILE A CA 1
ATOM 735 C C . ILE A 1 91 ? 42.559 73.478 -2.242 1.00 15.13 90 ILE A C 1
ATOM 736 O O . ILE A 1 91 ? 41.989 73.937 -1.225 1.00 13.80 90 ILE A O 1
ATOM 741 N N . CYS A 1 92 ? 43.866 73.585 -2.451 1.00 16.09 91 CYS A N 1
ATOM 742 C CA A CYS A 1 92 ? 44.720 74.254 -1.474 0.33 16.26 91 CYS A CA 1
ATOM 743 C CA B CYS A 1 92 ? 44.716 74.257 -1.479 0.33 16.20 91 CYS A CA 1
ATOM 744 C CA C CYS A 1 92 ? 44.784 74.269 -1.551 0.33 16.15 91 CYS A CA 1
ATOM 745 C C . CYS A 1 92 ? 44.478 75.761 -1.444 1.00 15.44 91 CYS A C 1
ATOM 746 O O . CYS A 1 92 ? 44.464 76.432 -2.458 1.00 15.99 91 CYS A O 1
ATOM 753 N N . ALA A 1 93 ? 44.249 76.277 -0.236 1.00 14.38 92 ALA A N 1
ATOM 754 C CA . ALA A 1 93 ? 43.984 77.699 -0.052 1.00 14.52 92 ALA A CA 1
ATOM 755 C C . ALA A 1 93 ? 45.176 78.572 -0.398 1.00 14.65 92 ALA A C 1
ATOM 756 O O . ALA A 1 93 ? 45.003 79.660 -0.904 1.00 13.54 92 ALA A O 1
ATOM 758 N N . ASN A 1 94 ? 46.398 78.125 -0.107 1.00 15.02 93 ASN A N 1
ATOM 759 C CA . ASN A 1 94 ? 47.545 78.981 -0.372 1.00 15.33 93 ASN A CA 1
ATOM 760 C C . ASN A 1 94 ? 47.690 79.347 -1.854 1.00 14.99 93 ASN A C 1
ATOM 761 O O . ASN A 1 94 ? 48.031 80.483 -2.164 1.00 16.09 93 ASN A O 1
ATOM 766 N N . VAL A 1 95 ? 47.466 78.404 -2.766 1.00 14.39 94 VAL A N 1
ATOM 767 C CA . VAL A 1 95 ? 47.541 78.722 -4.175 1.00 15.26 94 VAL A CA 1
ATOM 768 C C . VAL A 1 95 ? 46.278 79.503 -4.617 1.00 15.46 94 VAL A C 1
ATOM 769 O O . VAL A 1 95 ? 46.353 80.506 -5.335 1.00 15.94 94 VAL A O 1
ATOM 773 N N . SER A 1 96 ? 45.112 79.087 -4.120 1.00 14.25 95 SER A N 1
ATOM 774 C CA . SER A 1 96 ? 43.830 79.649 -4.575 1.00 14.08 95 SER A CA 1
ATOM 775 C C . SER A 1 96 ? 43.605 81.106 -4.196 1.00 14.87 95 SER A C 1
ATOM 776 O O . SER A 1 96 ? 43.269 81.950 -5.020 1.00 15.12 95 SER A O 1
ATOM 779 N N . LEU A 1 97 ? 43.787 81.377 -2.919 1.00 15.76 96 LEU A N 1
ATOM 780 C CA . LEU A 1 97 ? 43.560 82.723 -2.363 1.00 17.33 96 LEU A CA 1
ATOM 781 C C . LEU A 1 97 ? 44.657 83.720 -2.715 1.00 19.14 96 LEU A C 1
ATOM 782 O O . LEU A 1 97 ? 45.834 83.454 -2.532 1.00 18.27 96 LEU A O 1
ATOM 787 N N . ASP A 1 98 ? 44.255 84.902 -3.179 1.00 20.89 97 ASP A N 1
ATOM 788 C CA . ASP A 1 98 ? 45.188 86.009 -3.358 1.00 23.31 97 ASP A CA 1
ATOM 789 C C . ASP A 1 98 ? 45.716 86.464 -1.988 1.00 25.63 97 ASP A C 1
ATOM 790 O O . ASP A 1 98 ? 46.906 86.763 -1.832 1.00 28.29 97 ASP A O 1
ATOM 795 N N . ASP A 1 99 ? 44.782 86.447 -1.033 1.00 28.45 98 ASP A N 1
ATOM 796 C CA . ASP A 1 99 ? 44.731 87.235 0.200 1.00 31.28 98 ASP A CA 1
ATOM 797 C C . ASP A 1 99 ? 44.338 86.279 1.334 1.00 32.49 98 ASP A C 1
ATOM 798 O O . ASP A 1 99 ? 43.202 86.354 1.832 1.00 34.80 98 ASP A O 1
ATOM 803 C C . SER A 1 101 ? 41.890 87.154 5.296 1.00 40.79 100 SER A C 1
ATOM 804 O O . SER A 1 101 ? 43.093 86.950 5.516 1.00 41.33 100 SER A O 1
ATOM 805 N N . LYS A 1 102 ? 41.356 87.050 4.080 1.00 40.02 101 LYS A N 1
ATOM 806 C CA . LYS A 1 102 ? 40.189 87.842 3.664 1.00 39.60 101 LYS A CA 1
ATOM 807 C C . LYS A 1 102 ? 38.929 86.987 3.690 1.00 38.61 101 LYS A C 1
ATOM 808 O O . LYS A 1 102 ? 37.822 87.504 3.512 1.00 39.80 101 LYS A O 1
ATOM 814 N N . LEU A 1 103 ? 39.112 85.689 3.935 1.00 37.65 102 LEU A N 1
ATOM 815 C CA . LEU A 1 103 ? 38.028 84.713 4.030 1.00 36.13 102 LEU A CA 1
ATOM 816 C C . LEU A 1 103 ? 37.928 84.102 5.441 1.00 35.29 102 LEU A C 1
ATOM 817 O O . LEU A 1 103 ? 38.918 83.607 5.991 1.00 34.35 102 LEU A O 1
ATOM 822 N N . ALA A 1 104 ? 36.722 84.094 6.009 1.00 33.86 103 ALA A N 1
ATOM 823 C CA . ALA A 1 104 ? 36.491 83.432 7.298 1.00 32.90 103 ALA A CA 1
ATOM 824 C C . ALA A 1 104 ? 36.589 81.917 7.126 1.00 32.05 103 ALA A C 1
ATOM 825 O O . ALA A 1 104 ? 36.537 81.431 5.992 1.00 31.46 103 ALA A O 1
ATOM 827 N N . TYR A 1 105 ? 36.776 81.196 8.234 1.00 30.53 104 TYR A N 1
ATOM 828 C CA . TYR A 1 105 ? 36.718 79.735 8.265 1.00 30.33 104 TYR A CA 1
ATOM 829 C C . TYR A 1 105 ? 35.322 79.188 8.532 1.00 29.68 104 TYR A C 1
ATOM 830 O O . TYR A 1 105 ? 34.545 79.795 9.275 1.00 29.19 104 TYR A O 1
ATOM 839 N N . ASP A 1 106 ? 35.054 78.020 7.946 1.00 28.72 105 ASP A N 1
ATOM 840 C CA . ASP A 1 106 ? 33.811 77.241 8.081 1.00 28.81 105 ASP A CA 1
ATOM 841 C C . ASP A 1 106 ? 32.536 78.028 7.782 1.00 27.84 105 ASP A C 1
ATOM 842 O O . ASP A 1 106 ? 31.467 77.678 8.311 1.00 29.25 105 ASP A O 1
ATOM 847 N N . VAL A 1 107 ? 32.633 79.052 6.930 1.00 25.88 106 VAL A N 1
ATOM 848 C CA . VAL A 1 107 ? 31.441 79.770 6.442 1.00 25.01 106 VAL A CA 1
ATOM 849 C C . VAL A 1 107 ? 31.367 79.680 4.917 1.00 23.27 106 VAL A C 1
ATOM 850 O O . VAL A 1 107 ? 32.224 80.232 4.208 1.00 22.54 106 VAL A O 1
ATOM 854 N N . THR A 1 108 ? 30.351 78.963 4.448 1.00 21.85 107 THR A N 1
ATOM 855 C CA . THR A 1 108 ? 30.070 78.858 3.008 1.00 20.52 107 THR A CA 1
ATOM 856 C C . THR A 1 108 ? 29.789 80.272 2.454 1.00 21.16 107 THR A C 1
ATOM 857 O O . THR A 1 108 ? 28.931 80.992 2.960 1.00 21.03 107 THR A O 1
ATOM 861 N N . THR A 1 109 ? 30.523 80.652 1.401 1.00 20.12 108 THR A N 1
ATOM 862 C CA . THR A 1 109 ? 30.620 82.026 0.929 1.00 20.82 108 THR A CA 1
ATOM 863 C C . THR A 1 109 ? 30.353 82.015 -0.582 1.00 20.17 108 THR A C 1
ATOM 864 O O . THR A 1 109 ? 31.083 81.351 -1.314 1.00 17.38 108 THR A O 1
ATOM 868 N N . PRO A 1 110 ? 29.312 82.740 -1.054 1.00 19.94 109 PRO A N 1
ATOM 869 C CA . PRO A 1 110 ? 29.110 82.862 -2.501 1.00 20.05 109 PRO A CA 1
ATOM 870 C C . PRO A 1 110 ? 30.148 83.758 -3.134 1.00 20.54 109 PRO A C 1
ATOM 871 O O . PRO A 1 110 ? 30.583 84.734 -2.516 1.00 18.83 109 PRO A O 1
ATOM 875 N N . CYS A 1 111 ? 30.523 83.422 -4.381 1.00 21.93 110 CYS A N 1
ATOM 876 C CA . CYS A 1 111 ? 31.477 84.212 -5.146 1.00 22.34 110 CYS A CA 1
ATOM 877 C C . CYS A 1 111 ? 30.913 84.581 -6.509 1.00 22.83 110 CYS A C 1
ATOM 878 O O . CYS A 1 111 ? 30.147 83.825 -7.117 1.00 24.89 110 CYS A O 1
ATOM 881 N N . GLU A 1 112 ? 31.326 85.746 -6.977 1.00 22.69 111 GLU A N 1
ATOM 882 C CA . GLU A 1 112 ? 30.977 86.261 -8.283 1.00 22.92 111 GLU A CA 1
ATOM 883 C C . GLU A 1 112 ? 32.097 85.855 -9.241 1.00 21.03 111 GLU A C 1
ATOM 884 O O . GLU A 1 112 ? 33.271 86.044 -8.935 1.00 18.85 111 GLU A O 1
ATOM 890 N N . ILE A 1 113 ? 31.719 85.305 -10.386 1.00 19.65 112 ILE A N 1
ATOM 891 C CA . ILE A 1 113 ? 32.689 84.895 -11.405 1.00 19.45 112 ILE A CA 1
ATOM 892 C C . ILE A 1 113 ? 33.142 86.101 -12.243 1.00 18.26 112 ILE A C 1
ATOM 893 O O . ILE A 1 113 ? 32.324 86.773 -12.879 1.00 19.65 112 ILE A O 1
ATOM 898 N N . LYS A 1 114 ? 34.444 86.361 -12.264 1.00 16.51 113 LYS A N 1
ATOM 899 C CA . LYS A 1 114 ? 35.041 87.422 -13.066 1.00 16.48 113 LYS A CA 1
ATOM 900 C C . LYS A 1 114 ? 35.537 86.902 -14.403 1.00 16.39 113 LYS A C 1
ATOM 901 O O . LYS A 1 114 ? 35.467 87.607 -15.403 1.00 16.37 113 LYS A O 1
ATOM 907 N N . ALA A 1 115 ? 36.031 85.642 -14.419 1.00 14.83 114 ALA A N 1
ATOM 908 C CA . ALA A 1 115 ? 36.523 85.048 -15.644 1.00 13.26 114 ALA A CA 1
ATOM 909 C C . ALA A 1 115 ? 36.435 83.521 -15.522 1.00 13.26 114 ALA A C 1
ATOM 910 O O . ALA A 1 115 ? 36.507 82.997 -14.434 1.00 12.98 114 ALA A O 1
ATOM 912 N N . CYS A 1 116 ? 36.266 82.883 -16.673 1.00 12.29 115 CYS A N 1
ATOM 913 C CA . CYS A 1 116 ? 36.282 81.410 -16.810 1.00 13.37 115 CYS A CA 1
ATOM 914 C C . CYS A 1 116 ? 37.171 81.051 -17.985 1.00 13.46 115 CYS A C 1
ATOM 915 O O . CYS A 1 116 ? 37.010 81.604 -19.088 1.00 13.58 115 CYS A O 1
ATOM 918 N N . SER A 1 117 ? 38.114 80.144 -17.753 1.00 12.31 116 SER A N 1
ATOM 919 C CA . SER A 1 117 ? 38.987 79.626 -18.771 1.00 12.22 116 SER A CA 1
ATOM 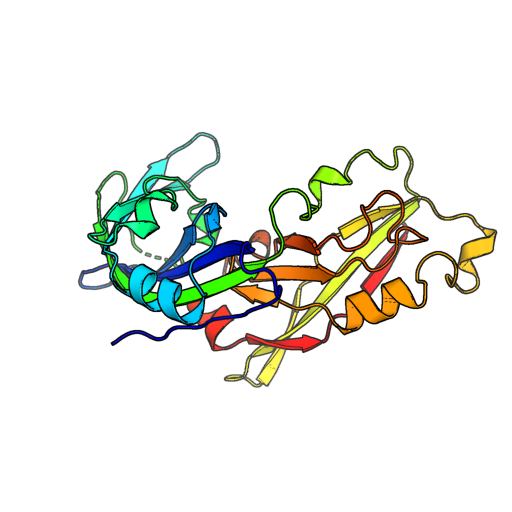920 C C . SER A 1 117 ? 38.753 78.137 -18.914 1.00 11.28 116 SER A C 1
ATOM 921 O O . SER A 1 117 ? 38.722 77.424 -17.906 1.00 12.02 116 SER A O 1
ATOM 924 N N . LEU A 1 118 ? 38.614 77.712 -20.164 1.00 11.15 117 LEU A N 1
ATOM 925 C CA . LEU A 1 118 ? 38.503 76.301 -20.529 1.00 10.92 117 LEU A CA 1
ATOM 926 C C . LEU A 1 118 ? 39.658 75.968 -21.487 1.00 11.77 117 LEU A C 1
ATOM 927 O O . LEU A 1 118 ? 39.785 76.572 -22.547 1.00 11.31 117 LEU A O 1
ATOM 932 N N . THR A 1 119 ? 40.481 74.972 -21.111 1.00 11.45 118 THR A N 1
ATOM 933 C CA . THR A 1 119 ? 41.511 74.447 -21.967 1.00 11.19 118 THR A CA 1
ATOM 934 C C . THR A 1 119 ? 41.153 72.999 -22.294 1.00 11.34 118 THR A C 1
ATOM 935 O O . THR A 1 119 ? 40.759 72.226 -21.406 1.00 13.54 118 THR A O 1
ATOM 939 N N . CYS A 1 120 ? 41.198 72.684 -23.594 1.00 12.63 119 CYS A N 1
ATOM 940 C CA . CYS A 1 120 ? 40.974 71.321 -24.060 1.00 12.55 119 CYS A CA 1
ATOM 941 C C . CYS A 1 120 ? 42.274 70.571 -24.225 1.00 13.53 119 CYS A C 1
ATOM 942 O O . CYS A 1 120 ? 43.078 70.915 -25.068 1.00 13.87 119 CYS A O 1
ATOM 945 N N . LEU A 1 121 ? 42.447 69.525 -23.445 1.00 12.93 120 LEU A N 1
ATOM 946 C CA . LEU A 1 121 ? 43.640 68.660 -23.482 1.00 12.95 120 LEU A CA 1
ATOM 947 C C . LEU A 1 121 ? 43.248 67.299 -24.012 1.00 13.94 120 LEU A C 1
ATOM 948 O O . LEU A 1 121 ? 42.064 66.962 -24.166 1.00 12.69 120 LEU A O 1
ATOM 953 N N . LYS A 1 122 ? 44.265 66.502 -24.303 1.00 13.57 121 LYS A N 1
ATOM 954 C CA . LYS A 1 122 ? 44.021 65.105 -24.666 1.00 14.87 121 LYS A CA 1
ATOM 955 C C . LYS A 1 122 ? 43.280 64.345 -23.579 1.00 15.99 121 LYS A C 1
ATOM 956 O O . LYS A 1 122 ? 43.263 64.738 -22.405 1.00 13.87 121 LYS A O 1
ATOM 962 N N . SER A 1 123 ? 42.690 63.213 -23.963 1.00 17.96 122 SER A N 1
ATOM 963 C CA . SER A 1 123 ? 42.021 62.349 -23.015 1.00 19.44 122 SER A CA 1
ATOM 964 C C . SER A 1 123 ? 42.999 61.935 -21.918 1.00 18.81 122 SER A C 1
ATOM 965 O O . SER A 1 123 ? 44.229 61.926 -22.104 1.00 18.31 122 SER A O 1
ATOM 968 N N . LYS A 1 124 ? 42.454 61.539 -20.775 1.00 19.74 123 LYS A N 1
ATOM 969 C CA . LYS A 1 124 ? 43.272 61.346 -19.596 1.00 20.41 123 LYS A CA 1
ATOM 970 C C . LYS A 1 124 ? 44.325 60.272 -19.788 1.00 20.77 123 LYS A C 1
ATOM 971 O O . LYS A 1 124 ? 45.430 60.397 -19.270 1.00 21.38 123 LYS A O 1
ATOM 977 N N . ASN A 1 125 ? 44.011 59.235 -20.562 1.00 21.56 124 ASN A N 1
ATOM 978 C CA . ASN A 1 125 ? 45.009 58.189 -20.835 1.00 22.57 124 ASN A CA 1
ATOM 979 C C . ASN A 1 125 ? 46.209 58.677 -21.665 1.00 22.39 124 ASN A C 1
ATOM 980 O O . ASN A 1 125 ? 47.209 57.965 -21.784 1.00 23.61 124 ASN A O 1
ATOM 985 N N . MET A 1 126 ? 46.116 59.884 -22.225 1.00 21.44 125 MET A N 1
ATOM 986 C CA . MET A 1 126 ? 47.192 60.493 -23.007 1.00 20.09 125 MET A CA 1
ATOM 987 C C . MET A 1 126 ? 47.821 61.711 -22.301 1.00 18.72 125 MET A C 1
ATOM 988 O O . MET A 1 126 ? 48.502 62.518 -22.934 1.00 17.56 125 MET A O 1
ATOM 993 N N . LEU A 1 127 ? 47.598 61.809 -20.995 1.00 17.47 126 LEU A N 1
ATOM 994 C CA . LEU A 1 127 ? 48.230 62.840 -20.159 1.00 16.49 126 LEU A CA 1
ATOM 995 C C . LEU A 1 127 ? 49.280 62.186 -19.263 1.00 17.65 126 LEU A C 1
ATOM 996 O O . LEU A 1 127 ? 49.001 61.184 -18.606 1.00 17.72 126 LEU A O 1
ATOM 1001 N N . THR A 1 128 ? 50.458 62.784 -19.207 1.00 16.12 127 THR A N 1
ATOM 1002 C CA . THR A 1 128 ? 51.574 62.327 -18.361 1.00 16.19 127 THR A CA 1
ATOM 1003 C C . THR A 1 128 ? 51.884 63.412 -17.355 1.00 15.78 127 THR A C 1
ATOM 1004 O O . THR A 1 128 ? 51.948 64.585 -17.752 1.00 13.62 127 THR A O 1
ATOM 1008 N N . THR A 1 129 ? 52.079 63.030 -16.089 1.00 15.55 128 THR A N 1
ATOM 1009 C CA . THR A 1 129 ? 52.451 63.975 -15.032 1.00 15.57 128 THR A CA 1
ATOM 1010 C C . THR A 1 129 ? 53.888 63.785 -14.602 1.00 15.55 128 THR A C 1
ATOM 1011 O O . THR A 1 129 ? 54.519 62.788 -14.889 1.00 14.38 128 THR A O 1
ATOM 1015 N N . VAL A 1 130 ? 54.393 64.757 -13.857 1.00 14.96 129 VAL A N 1
ATOM 1016 C CA . VAL A 1 130 ? 55.697 64.630 -13.234 1.00 15.38 129 VAL A CA 1
ATOM 1017 C C . VAL A 1 130 ? 55.786 63.386 -12.310 1.00 16.40 129 VAL A C 1
ATOM 1018 O O . VAL A 1 130 ? 56.770 62.685 -12.313 1.00 17.11 129 VAL A O 1
ATOM 1022 N N . LYS A 1 131 ? 54.746 63.119 -11.535 1.00 18.54 130 LYS A N 1
ATOM 1023 C CA . LYS A 1 131 ? 54.714 61.955 -10.622 1.00 20.58 130 LYS A CA 1
ATOM 1024 C C . LYS A 1 131 ? 54.802 60.643 -11.389 1.00 20.79 130 LYS A C 1
ATOM 1025 O O . LYS A 1 131 ? 55.462 59.684 -10.941 1.00 21.93 130 LYS A O 1
ATOM 1031 N N . ASP A 1 132 ? 54.160 60.591 -12.555 1.00 20.50 131 ASP A N 1
ATOM 1032 C CA . ASP A 1 132 ? 54.258 59.413 -13.430 1.00 21.83 131 ASP A CA 1
ATOM 1033 C C . ASP A 1 132 ? 55.690 58.998 -13.750 1.00 22.57 131 ASP A C 1
ATOM 1034 O O . ASP A 1 132 ? 55.963 57.810 -13.908 1.00 22.44 131 ASP A O 1
ATOM 1039 N N . LEU A 1 133 ? 56.598 59.965 -13.836 1.00 22.53 132 LEU A N 1
ATOM 1040 C CA . LEU A 1 133 ? 57.994 59.727 -14.230 1.00 23.35 132 LEU A CA 1
ATOM 1041 C C . LEU A 1 133 ? 58.949 59.623 -13.052 1.00 25.25 132 LEU A C 1
ATOM 1042 O O . LEU A 1 133 ? 60.110 59.315 -13.249 1.00 25.37 132 LEU A O 1
ATOM 1047 N N . THR A 1 134 ? 58.466 59.897 -11.843 1.00 27.65 133 THR A N 1
ATOM 1048 C CA . THR A 1 134 ? 59.281 59.742 -10.643 1.00 30.80 133 THR A CA 1
ATOM 1049 C C . THR A 1 134 ? 59.586 58.251 -10.497 1.00 32.35 133 THR A C 1
ATOM 1050 O O . THR A 1 134 ? 58.752 57.427 -10.817 1.00 33.30 133 THR A O 1
ATOM 1054 N N . MET A 1 135 ? 60.796 57.899 -10.087 1.00 34.63 134 MET A N 1
ATOM 1055 C CA . MET A 1 135 ? 61.136 56.454 -9.906 1.00 35.75 134 MET A CA 1
ATOM 1056 C C . MET A 1 135 ? 61.391 55.669 -11.208 1.00 35.49 134 MET A C 1
ATOM 1057 O O . MET A 1 135 ? 61.726 54.483 -11.134 1.00 36.27 134 MET A O 1
ATOM 1062 N N . LYS A 1 136 ? 61.217 56.284 -12.385 1.00 34.66 135 LYS A N 1
ATOM 1063 C CA . LYS A 1 136 ? 61.610 55.626 -13.640 1.00 33.84 135 LYS A CA 1
ATOM 1064 C C . LYS A 1 136 ? 63.149 55.532 -13.749 1.00 32.75 135 LYS A C 1
ATOM 1065 O O . LYS A 1 136 ? 63.681 54.576 -14.343 1.00 33.19 135 LYS A O 1
ATOM 1071 N N . THR A 1 137 ? 63.855 56.504 -13.169 1.00 30.76 136 THR A N 1
ATOM 1072 C CA . THR A 1 137 ? 65.308 56.434 -13.057 1.00 29.38 136 THR A CA 1
ATOM 1073 C C . THR A 1 137 ? 65.671 56.395 -11.584 1.00 28.73 136 THR A C 1
ATOM 1074 O O . THR A 1 137 ? 65.456 57.360 -10.863 1.00 27.41 136 THR A O 1
ATOM 1078 N N . LEU A 1 138 ? 66.247 55.279 -11.143 1.00 27.45 137 LEU A N 1
ATOM 1079 C CA . LEU A 1 138 ? 66.628 55.117 -9.729 1.00 27.46 137 LEU A CA 1
ATOM 1080 C C . LEU A 1 138 ? 67.945 55.818 -9.350 1.00 25.95 137 LEU A C 1
ATOM 1081 O O . LEU A 1 138 ? 68.097 56.270 -8.203 1.00 26.92 137 LEU A O 1
ATOM 1086 N N . ASN A 1 139 ? 68.903 55.893 -10.278 1.00 24.53 138 ASN A N 1
ATOM 1087 C CA . ASN A 1 139 ? 70.159 56.633 -10.025 1.00 23.24 138 ASN A CA 1
ATOM 1088 C C . ASN A 1 139 ? 70.425 57.744 -11.045 1.00 21.82 138 ASN A C 1
ATOM 1089 O O . ASN A 1 139 ? 71.396 57.727 -11.791 1.00 21.35 138 ASN A O 1
ATOM 1094 N N . PRO A 1 140 ? 69.603 58.782 -11.015 1.00 19.25 139 PRO A N 1
ATOM 1095 C CA . PRO A 1 140 ? 69.786 59.854 -11.980 1.00 17.70 139 PRO A CA 1
ATOM 1096 C C . PRO A 1 140 ? 71.081 60.654 -11.793 1.00 16.61 139 PRO A C 1
ATOM 1097 O O . PRO A 1 140 ? 71.594 60.786 -10.691 1.00 16.25 139 PRO A O 1
ATOM 1101 N N . THR A 1 141 ? 71.538 61.245 -12.885 1.00 15.23 140 THR A N 1
ATOM 1102 C CA . THR A 1 141 ? 72.726 62.087 -12.888 1.00 14.30 140 THR A CA 1
ATOM 1103 C C . THR A 1 141 ? 72.367 63.544 -13.098 1.00 14.25 140 THR A C 1
ATOM 1104 O O . THR A 1 141 ? 73.156 64.404 -12.752 1.00 15.80 140 THR A O 1
ATOM 1108 N N . HIS A 1 142 ? 71.190 63.794 -13.682 1.00 12.52 141 HIS A N 1
ATOM 1109 C CA . HIS A 1 142 ? 70.782 65.172 -14.048 1.00 12.70 141 HIS A CA 1
ATOM 1110 C C . HIS A 1 142 ? 69.282 65.357 -13.812 1.00 12.55 141 HIS A C 1
ATOM 1111 O O . HIS A 1 142 ? 68.514 64.413 -13.881 1.00 12.88 141 HIS A O 1
ATOM 1118 N N . ASP A 1 143 ? 68.904 66.614 -13.603 1.00 12.08 142 ASP A N 1
ATOM 1119 C CA . ASP A 1 143 ? 67.520 67.023 -13.508 1.00 13.56 142 ASP A CA 1
ATOM 1120 C C . ASP A 1 143 ? 67.217 67.907 -14.700 1.00 13.22 142 ASP A C 1
ATOM 1121 O O . ASP A 1 143 ? 68.033 68.725 -15.068 1.00 12.58 142 ASP A O 1
ATOM 1126 N N . ILE A 1 144 ? 66.047 67.700 -15.276 1.00 12.31 143 ILE A N 1
ATOM 1127 C CA . ILE A 1 144 ? 65.591 68.492 -16.410 1.00 13.36 143 ILE A CA 1
ATOM 1128 C C . ILE A 1 144 ? 64.594 69.498 -15.854 1.00 12.53 143 ILE A C 1
ATOM 1129 O O . ILE A 1 144 ? 63.600 69.112 -15.238 1.00 12.07 143 ILE A O 1
ATOM 1134 N N . ILE A 1 145 ? 64.910 70.787 -16.077 1.00 12.41 144 ILE A N 1
ATOM 1135 C CA . ILE A 1 145 ? 64.088 71.912 -15.599 1.00 12.40 144 ILE A CA 1
ATOM 1136 C C . ILE A 1 145 ? 63.604 72.708 -16.814 1.00 11.93 144 ILE A C 1
ATOM 1137 O O . ILE A 1 145 ? 64.385 72.955 -17.732 1.00 12.33 144 ILE A O 1
ATOM 1142 N N . ALA A 1 146 ? 62.330 73.089 -16.828 1.00 12.57 145 ALA A N 1
ATOM 1143 C CA . ALA A 1 146 ? 61.783 73.969 -17.872 1.00 14.17 145 ALA A CA 1
ATOM 1144 C C . ALA A 1 146 ? 61.862 75.399 -17.282 1.00 13.75 145 ALA A C 1
ATOM 1145 O O . ALA A 1 146 ? 61.492 75.599 -16.134 1.00 14.46 145 ALA A O 1
ATOM 1147 N N . LEU A 1 147 ? 62.383 76.356 -18.047 1.00 14.05 146 LEU A N 1
ATOM 1148 C CA . LEU A 1 147 ? 62.517 77.759 -17.637 1.00 14.32 146 LEU A CA 1
ATOM 1149 C C . LEU A 1 147 ? 61.446 78.561 -18.399 1.00 13.23 146 LEU A C 1
ATOM 1150 O O . LEU A 1 147 ? 61.548 78.757 -19.607 1.00 14.36 146 LEU A O 1
ATOM 1155 N N . CYS A 1 148 ? 60.341 78.843 -17.699 1.00 13.09 147 CYS A N 1
ATOM 1156 C CA . CYS A 1 148 ? 59.149 79.463 -18.266 1.00 12.31 147 CYS A CA 1
ATOM 1157 C C . CYS A 1 148 ? 59.293 80.971 -18.087 1.00 12.07 147 CYS A C 1
ATOM 1158 O O . CYS A 1 148 ? 59.358 81.433 -16.970 1.00 12.61 147 CYS A O 1
ATOM 1161 N N . GLU A 1 149 ? 59.379 81.650 -19.225 1.00 13.72 148 GLU A N 1
ATOM 1162 C CA . GLU A 1 149 ? 59.648 83.066 -19.283 1.00 14.72 148 GLU A CA 1
ATOM 1163 C C . GLU A 1 149 ? 58.334 83.799 -19.547 1.00 14.40 148 GLU A C 1
ATOM 1164 O O . GLU A 1 149 ? 57.603 83.435 -20.494 1.00 15.21 148 GLU A O 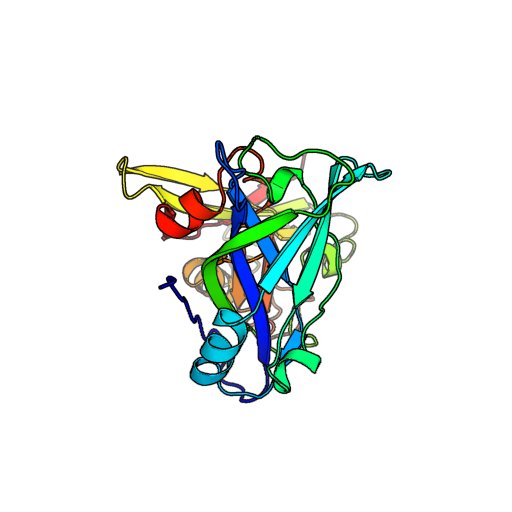1
ATOM 1170 N N . PHE A 1 150 ? 58.105 84.843 -18.741 1.00 14.68 149 PHE A N 1
ATOM 1171 C CA . PHE A 1 150 ? 56.931 85.711 -18.878 1.00 15.39 149 PHE A CA 1
ATOM 1172 C C . PHE A 1 150 ? 57.382 87.141 -18.853 1.00 15.91 149 PHE A C 1
ATOM 1173 O O . PHE A 1 150 ? 58.431 87.453 -18.326 1.00 17.08 149 PHE A O 1
ATOM 1181 N N . GLU A 1 151 ? 56.538 87.991 -19.420 1.00 16.87 150 GLU A N 1
ATOM 1182 C CA . GLU A 1 151 ? 56.670 89.436 -19.312 1.00 17.40 150 GLU A CA 1
ATOM 1183 C C . GLU A 1 151 ? 55.400 89.899 -18.619 1.00 16.05 150 GLU A C 1
ATOM 1184 O O . GLU A 1 151 ? 54.308 89.547 -19.061 1.00 16.30 150 GLU A O 1
ATOM 1190 N N . ASN A 1 152 ? 55.540 90.637 -17.527 1.00 16.24 151 ASN A N 1
ATOM 1191 C CA . ASN A 1 152 ? 54.400 91.301 -16.906 1.00 16.86 151 ASN A CA 1
ATOM 1192 C C . ASN A 1 152 ? 54.079 92.491 -17.829 1.00 17.20 151 ASN A C 1
ATOM 1193 O O . ASN A 1 152 ? 54.885 93.406 -17.922 1.00 17.94 151 ASN A O 1
ATOM 1198 N N . ILE A 1 153 ? 52.945 92.446 -18.526 1.00 17.38 152 ILE A N 1
ATOM 1199 C CA . ILE A 1 153 ? 52.634 93.453 -19.583 1.00 17.77 152 ILE A CA 1
ATOM 1200 C C . ILE A 1 153 ? 52.342 94.834 -18.995 1.00 17.87 152 ILE A C 1
ATOM 1201 O O . ILE A 1 153 ? 52.354 95.837 -19.718 1.00 17.27 152 ILE A O 1
ATOM 1206 N N . VAL A 1 154 ? 52.048 94.895 -17.710 1.00 18.37 153 VAL A N 1
ATOM 1207 C CA . VAL A 1 154 ? 51.805 96.194 -17.046 1.00 19.60 153 VAL A CA 1
ATOM 1208 C C . VAL A 1 154 ? 53.127 96.888 -16.664 1.00 20.33 153 VAL A C 1
ATOM 1209 O O . VAL A 1 154 ? 53.321 98.107 -16.902 1.00 21.52 153 VAL A O 1
ATOM 1213 N N . THR A 1 155 ? 54.055 96.127 -16.101 1.00 21.19 154 THR A N 1
ATOM 1214 C CA . THR A 1 155 ? 55.305 96.683 -15.613 1.00 22.71 154 THR A CA 1
ATOM 1215 C C . THR A 1 155 ? 56.498 96.476 -16.542 1.00 23.40 154 THR A C 1
ATOM 1216 O O . THR A 1 155 ? 57.573 97.055 -16.298 1.00 25.27 154 THR A O 1
ATOM 1220 N N . SER A 1 156 ? 56.332 95.635 -17.560 1.00 24.49 155 SER A N 1
ATOM 1221 C CA . SER A 1 156 ? 57.387 95.259 -18.512 1.00 26.01 155 SER A CA 1
ATOM 1222 C C . SER A 1 156 ? 58.488 94.374 -17.918 1.00 26.25 155 SER A C 1
ATOM 1223 O O . SER A 1 156 ? 59.452 94.075 -18.615 1.00 28.11 155 SER A O 1
ATOM 1226 N N . LYS A 1 157 ? 58.342 93.950 -16.669 1.00 25.89 156 LYS A N 1
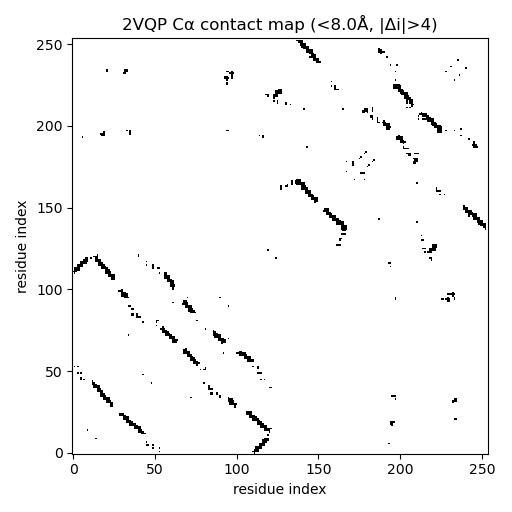ATOM 1227 C CA . LYS A 1 157 ? 59.337 93.096 -16.039 1.00 25.28 156 LYS A CA 1
ATOM 1228 C C . LYS A 1 157 ? 59.228 91.657 -16.504 1.00 24.26 156 LYS A C 1
ATOM 1229 O O . LYS A 1 157 ? 58.141 91.163 -16.769 1.00 23.12 156 LYS A O 1
ATOM 1235 N N . LYS A 1 158 ? 60.386 91.012 -16.613 1.00 23.65 157 LYS A N 1
ATOM 1236 C CA . LYS A 1 158 ? 60.497 89.614 -17.024 1.00 23.60 157 LYS A CA 1
ATOM 1237 C C . LYS A 1 158 ? 60.521 88.771 -15.774 1.00 21.85 157 LYS A C 1
ATOM 1238 O O . LYS A 1 158 ? 61.112 89.147 -14.758 1.00 20.75 157 LYS A O 1
ATOM 1244 N N . VAL A 1 159 ? 59.866 87.612 -15.863 1.00 20.04 158 VAL A N 1
ATOM 1245 C CA . VAL A 1 159 ? 59.749 86.675 -14.767 1.00 19.71 158 VAL A CA 1
ATOM 1246 C C . VAL A 1 159 ? 60.114 85.331 -15.367 1.00 18.24 158 VAL A C 1
ATOM 1247 O O . VAL A 1 159 ? 59.659 85.006 -16.443 1.00 18.23 158 VAL A O 1
ATOM 1251 N N . ILE A 1 160 ? 60.955 84.582 -14.690 1.00 18.51 159 ILE A N 1
ATOM 1252 C CA . ILE A 1 160 ? 61.254 83.225 -15.117 1.00 18.24 159 ILE A CA 1
ATOM 1253 C C . ILE A 1 160 ? 60.851 82.289 -13.981 1.00 17.61 159 ILE A C 1
ATOM 1254 O O . ILE A 1 160 ? 61.289 82.475 -12.849 1.00 18.37 159 ILE A O 1
ATOM 1259 N N . ILE A 1 161 ? 59.981 81.320 -14.275 1.00 15.88 160 ILE A N 1
ATOM 1260 C CA . ILE A 1 161 ? 59.605 80.267 -13.314 1.00 14.97 160 ILE A CA 1
ATOM 1261 C C . ILE A 1 161 ? 60.284 78.967 -13.751 1.00 14.03 160 ILE A C 1
ATOM 1262 O O . ILE A 1 161 ? 59.948 78.451 -14.791 1.00 13.96 160 ILE A O 1
ATOM 1267 N N . PRO A 1 162 ? 61.227 78.465 -12.943 1.00 14.33 161 PRO A N 1
ATOM 1268 C CA . PRO A 1 162 ? 61.890 77.194 -13.264 1.00 14.83 161 PRO A CA 1
ATOM 1269 C C . PRO A 1 162 ? 61.077 76.067 -12.680 1.00 16.06 161 PRO A C 1
ATOM 1270 O O . PRO A 1 162 ? 60.877 76.031 -11.454 1.00 19.01 161 PRO A O 1
ATOM 1274 N N . THR A 1 163 ? 60.587 75.164 -13.513 1.00 14.09 162 THR A N 1
ATOM 1275 C CA A THR A 1 163 ? 59.775 74.077 -13.004 0.50 13.58 162 THR A CA 1
ATOM 1276 C CA B THR A 1 163 ? 59.742 74.070 -13.058 0.50 14.52 162 THR A CA 1
ATOM 1277 C C . THR A 1 163 ? 60.406 72.723 -13.343 1.00 13.32 162 THR A C 1
ATOM 1278 O O . THR A 1 163 ? 60.892 72.486 -14.426 1.00 13.43 162 THR A O 1
ATOM 1285 N N . TYR A 1 164 ? 60.388 71.855 -12.363 1.00 12.90 163 TYR A N 1
ATOM 1286 C CA . TYR A 1 164 ? 60.982 70.542 -12.497 1.00 12.86 163 TYR A CA 1
ATOM 1287 C C . TYR A 1 164 ? 60.172 69.652 -13.427 1.00 13.09 163 TYR A C 1
ATOM 1288 O O . TYR A 1 164 ? 58.953 69.525 -13.259 1.00 12.63 163 TYR A O 1
ATOM 1297 N N . LEU A 1 165 ? 60.845 69.007 -14.383 1.00 12.56 164 LEU A N 1
ATOM 1298 C CA . LEU A 1 165 ? 60.215 68.023 -15.235 1.00 12.80 164 LEU A CA 1
ATOM 1299 C C . LEU A 1 165 ? 60.495 66.577 -14.787 1.00 12.79 164 LEU A C 1
ATOM 1300 O O . LEU A 1 165 ? 59.586 65.802 -14.504 1.00 12.78 164 LEU A O 1
ATOM 1305 N N . ARG A 1 166 ? 61.773 66.201 -14.775 1.00 13.16 165 ARG A N 1
ATOM 1306 C CA . ARG A 1 166 ? 62.116 64.807 -14.467 1.00 12.83 165 ARG A CA 1
ATOM 1307 C C . ARG A 1 166 ? 63.606 64.716 -14.219 1.00 13.06 165 ARG A C 1
ATOM 1308 O O . ARG A 1 166 ? 64.351 65.645 -14.548 1.00 13.53 165 ARG A O 1
ATOM 1316 N N . SER A 1 167 ? 64.029 63.588 -13.653 1.00 13.94 166 SER A N 1
ATOM 1317 C CA . SER A 1 167 ? 65.444 63.283 -13.484 1.00 15.92 166 SER A CA 1
ATOM 1318 C C . SER A 1 167 ? 65.797 62.196 -14.495 1.00 15.87 166 SER A C 1
ATOM 1319 O O . SER A 1 167 ? 64.931 61.451 -14.940 1.00 16.93 166 SER A O 1
ATOM 1322 N N . ILE A 1 168 ? 67.041 62.172 -14.928 1.00 15.15 167 ILE A N 1
ATOM 1323 C CA . ILE A 1 168 ? 67.492 61.207 -15.911 1.00 15.60 167 ILE A CA 1
ATOM 1324 C C . ILE A 1 168 ? 68.941 60.846 -15.653 1.00 15.00 167 ILE A C 1
ATOM 1325 O O . ILE A 1 168 ? 69.639 61.559 -15.010 1.00 13.31 167 ILE A O 1
ATOM 1330 N N . SER A 1 169 ? 69.356 59.684 -16.164 1.00 15.07 168 SER A N 1
ATOM 1331 C CA . SER A 1 169 ? 70.748 59.265 -16.192 1.00 15.44 168 SER A CA 1
ATOM 1332 C C . SER A 1 169 ? 71.333 59.433 -17.598 1.00 14.70 168 SER A C 1
ATOM 1333 O O . SER A 1 169 ? 70.786 58.928 -18.588 1.00 15.09 168 SER A O 1
ATOM 1336 N N . VAL A 1 170 ? 72.447 60.158 -17.716 1.00 14.81 169 VAL A N 1
ATOM 1337 C CA . VAL A 1 170 ? 73.040 60.440 -19.011 1.00 15.01 169 VAL A CA 1
ATOM 1338 C C . VAL A 1 170 ? 74.415 59.778 -19.112 1.00 15.59 169 VAL A C 1
ATOM 1339 O O . VAL A 1 170 ? 75.248 60.006 -18.224 1.00 16.29 169 VAL A O 1
ATOM 1343 N N . ARG A 1 171 ? 74.633 59.035 -20.197 1.00 16.79 170 ARG A N 1
ATOM 1344 C CA . ARG A 1 171 ? 75.952 58.429 -20.533 1.00 17.25 170 ARG A CA 1
ATOM 1345 C C . ARG A 1 171 ? 77.006 59.508 -20.650 1.00 17.13 170 ARG A C 1
ATOM 1346 O O . ARG A 1 171 ? 76.727 60.581 -21.204 1.00 16.56 170 ARG A O 1
ATOM 1354 N N . ASN A 1 172 ? 78.226 59.236 -20.176 1.00 16.49 171 ASN A N 1
ATOM 1355 C CA . ASN A 1 172 ? 79.289 60.211 -20.319 1.00 16.52 171 ASN A CA 1
ATOM 1356 C C . ASN A 1 172 ? 79.434 60.685 -21.776 1.00 15.76 171 ASN A C 1
ATOM 1357 O O . ASN A 1 172 ? 79.546 61.890 -22.014 1.00 16.71 171 ASN A O 1
ATOM 1362 N N . LYS A 1 173 ? 79.432 59.741 -22.721 1.00 16.06 172 LYS A N 1
ATOM 1363 C CA . LYS A 1 173 ? 79.647 59.984 -24.168 1.00 15.48 172 LYS A CA 1
ATOM 1364 C C . LYS A 1 173 ? 78.601 60.964 -24.713 1.00 16.50 172 LYS A C 1
ATOM 1365 O O . LYS A 1 173 ? 78.869 61.674 -25.661 1.00 17.82 172 LYS A O 1
ATOM 1367 N N . ASP A 1 174 ? 77.422 60.993 -24.095 1.00 15.49 173 ASP A N 1
ATOM 1368 C CA . ASP A 1 174 ? 76.317 61.786 -24.644 1.00 16.31 173 ASP A CA 1
ATOM 1369 C C . ASP A 1 174 ? 76.429 63.223 -24.237 1.00 16.85 173 ASP A C 1
ATOM 1370 O O . ASP A 1 174 ? 75.683 64.032 -24.744 1.00 17.31 173 ASP A O 1
ATOM 1375 N N . LEU A 1 175 ? 77.315 63.541 -23.283 1.00 16.99 174 LEU A N 1
ATOM 1376 C CA . LEU A 1 175 ? 77.376 64.901 -22.725 1.00 17.08 174 LEU A CA 1
ATOM 1377 C C . LEU A 1 175 ? 78.042 65.903 -23.619 1.00 17.77 174 LEU A C 1
ATOM 1378 O O . LEU A 1 175 ? 77.827 67.142 -23.473 1.00 18.82 174 LEU A O 1
ATOM 1383 N N . ASN A 1 176 ? 78.810 65.412 -24.570 1.00 18.81 175 ASN A N 1
ATOM 1384 C CA . ASN A 1 176 ? 79.643 66.303 -25.356 1.00 18.94 175 ASN A CA 1
ATOM 1385 C C . ASN A 1 176 ? 78.864 67.183 -26.360 1.00 18.71 175 ASN A C 1
ATOM 1386 O O . ASN A 1 176 ? 79.255 68.320 -26.586 1.00 19.76 175 ASN A O 1
ATOM 1391 N N . THR A 1 177 ? 77.722 66.696 -26.849 1.00 16.89 176 THR A N 1
ATOM 1392 C CA . THR A 1 177 ? 76.768 67.536 -27.592 1.00 16.44 176 THR A CA 1
ATOM 1393 C C . THR A 1 177 ? 75.335 67.492 -27.025 1.00 16.52 176 THR A C 1
ATOM 1394 O O . THR A 1 177 ? 74.483 68.335 -27.378 1.00 15.65 176 THR A O 1
ATOM 1398 N N . LEU A 1 178 ? 75.051 66.491 -26.194 1.00 15.02 177 LEU A N 1
ATOM 1399 C CA . LEU A 1 178 ? 73.698 66.228 -25.659 1.00 16.35 177 LEU A CA 1
ATOM 1400 C C . LEU A 1 178 ? 72.623 65.861 -26.699 1.00 15.30 177 LEU A C 1
ATOM 1401 O O . LEU A 1 178 ? 71.462 65.646 -26.328 1.00 16.13 177 LEU A O 1
ATOM 1406 N N . GLU A 1 179 ? 73.019 65.692 -27.962 1.00 15.25 178 GLU A N 1
ATOM 1407 C CA . GLU A 1 179 ? 72.052 65.464 -29.051 1.00 15.31 178 GLU A CA 1
ATOM 1408 C C . GLU A 1 179 ? 71.187 64.216 -28.835 1.00 15.22 178 GLU A C 1
ATOM 1409 O O . GLU A 1 179 ? 70.046 64.153 -29.317 1.00 16.71 178 GLU A O 1
ATOM 1415 N N . ASN A 1 180 ? 71.678 63.236 -28.087 1.00 14.61 179 ASN A N 1
ATOM 1416 C CA . ASN A 1 180 ? 70.897 62.016 -27.850 1.00 15.34 179 ASN A CA 1
ATOM 1417 C C . ASN A 1 180 ? 69.908 62.140 -26.693 1.00 15.53 179 ASN A C 1
ATOM 1418 O O . ASN A 1 180 ? 69.066 61.252 -26.479 1.00 16.18 179 ASN A O 1
ATOM 1423 N N . ILE A 1 181 ? 70.024 63.244 -25.954 1.00 15.83 180 ILE A N 1
ATOM 1424 C CA . ILE A 1 181 ? 69.128 63.557 -24.853 1.00 15.42 180 ILE A CA 1
ATOM 1425 C C . ILE A 1 181 ? 68.218 64.707 -25.281 1.00 14.52 180 ILE A C 1
ATOM 1426 O O . ILE A 1 181 ? 66.971 64.573 -25.323 1.00 14.00 180 ILE A O 1
ATOM 1431 N N . THR A 1 182 ? 68.828 65.840 -25.589 1.00 13.91 181 THR A N 1
ATOM 1432 C CA . THR A 1 182 ? 68.062 66.987 -26.028 1.00 13.70 181 THR A CA 1
ATOM 1433 C C . THR A 1 182 ? 67.931 66.921 -27.544 1.00 13.52 181 THR A C 1
ATOM 1434 O O . THR A 1 182 ? 68.579 67.636 -28.297 1.00 12.93 181 THR A O 1
ATOM 1438 N N . THR A 1 183 ? 67.110 65.947 -27.968 1.00 13.68 182 THR A N 1
ATOM 1439 C CA . THR A 1 183 ? 66.930 65.612 -29.353 1.00 14.91 182 THR A CA 1
ATOM 1440 C C . THR A 1 183 ? 66.227 66.774 -30.056 1.00 15.49 182 THR A C 1
ATOM 1441 O O . THR A 1 183 ? 65.701 67.741 -29.444 1.00 14.42 182 THR A O 1
ATOM 1445 N N . THR A 1 184 ? 66.235 66.705 -31.370 1.00 16.49 183 THR A N 1
ATOM 1446 C CA . THR A 1 184 ? 65.450 67.639 -32.161 1.00 17.11 183 THR A CA 1
ATOM 1447 C C . THR A 1 184 ? 63.996 67.741 -31.681 1.00 17.11 183 THR A C 1
ATOM 1448 O O . THR A 1 184 ? 63.497 68.871 -31.489 1.00 17.16 183 THR A O 1
ATOM 1452 N N . GLU A 1 185 ? 63.392 66.576 -31.405 1.00 17.42 184 GLU A N 1
ATOM 1453 C CA . GLU A 1 185 ? 61.979 66.450 -30.994 1.00 18.69 184 GLU A CA 1
ATOM 1454 C C . GLU A 1 185 ? 61.803 67.154 -29.627 1.00 18.30 184 GLU A C 1
ATOM 1455 O O . GLU A 1 185 ? 60.897 67.958 -29.405 1.00 19.46 184 GLU A O 1
ATOM 1461 N N . PHE A 1 186 ? 62.734 66.893 -28.720 1.00 17.45 185 PHE A N 1
ATOM 1462 C CA . PHE A 1 186 ? 62.686 67.514 -27.403 1.00 16.19 185 PHE A CA 1
ATOM 1463 C C . PHE A 1 186 ? 62.797 69.025 -27.476 1.00 15.16 185 PHE A C 1
ATOM 1464 O O . PHE A 1 186 ? 62.041 69.775 -26.856 1.00 13.64 185 PHE A O 1
ATOM 1472 N N . LYS A 1 187 ? 63.803 69.486 -28.180 1.00 13.74 186 LYS A N 1
ATOM 1473 C CA . LYS A 1 187 ? 64.034 70.921 -28.256 1.00 14.39 186 LYS A CA 1
ATOM 1474 C C . LYS A 1 187 ? 62.814 71.635 -28.826 1.00 15.61 186 LYS A C 1
ATOM 1475 O O . LYS A 1 187 ? 62.434 72.697 -28.315 1.00 15.01 186 LYS A O 1
ATOM 1481 N N . ASN A 1 188 ? 62.222 71.077 -29.878 1.00 17.02 187 ASN A N 1
ATOM 1482 C CA . ASN A 1 188 ? 61.063 71.734 -30.535 1.00 17.34 187 ASN A CA 1
ATOM 1483 C C . ASN A 1 188 ? 59.877 71.733 -29.560 1.00 17.23 187 ASN A C 1
ATOM 1484 O O . ASN A 1 188 ? 59.176 72.726 -29.416 1.00 17.42 187 ASN A O 1
ATOM 1489 N N . ALA A 1 189 ? 59.716 70.624 -28.859 1.00 16.26 188 ALA A N 1
ATOM 1490 C CA . ALA A 1 189 ? 58.600 70.454 -27.900 1.00 15.96 188 ALA A CA 1
ATOM 1491 C C . ALA A 1 189 ? 58.684 71.513 -26.772 1.00 16.89 188 ALA A C 1
ATOM 1492 O O . ALA A 1 189 ? 57.668 72.139 -26.374 1.00 16.40 188 ALA A O 1
ATOM 1494 N N . ILE A 1 190 ? 59.885 71.753 -26.252 1.00 16.58 189 ILE A N 1
ATOM 1495 C CA . ILE A 1 190 ? 60.052 72.806 -25.264 1.00 16.30 189 ILE A CA 1
ATOM 1496 C C . ILE A 1 190 ? 59.792 74.166 -25.856 1.00 16.90 189 ILE A C 1
ATOM 1497 O O . ILE A 1 190 ? 59.015 74.946 -25.302 1.00 16.19 189 ILE A O 1
ATOM 1502 N N . THR A 1 191 ? 60.397 74.441 -27.007 1.00 16.77 190 THR A N 1
ATOM 1503 C CA . THR A 1 191 ? 60.240 75.747 -27.629 1.00 17.82 190 THR A CA 1
ATOM 1504 C C . THR A 1 191 ? 58.745 76.032 -27.893 1.00 16.88 190 THR A C 1
ATOM 1505 O O . THR A 1 191 ? 58.292 77.149 -27.711 1.00 17.54 190 THR A O 1
ATOM 1509 N N . ASN A 1 192 ? 57.984 75.003 -28.232 1.00 16.45 191 ASN A N 1
ATOM 1510 C CA . ASN A 1 192 ? 56.581 75.190 -28.588 1.00 17.19 191 ASN A CA 1
ATOM 1511 C C . ASN A 1 192 ? 55.600 74.925 -27.446 1.00 16.49 191 ASN A C 1
ATOM 1512 O O . ASN A 1 192 ? 54.406 75.001 -27.640 1.00 17.13 191 ASN A O 1
ATOM 1517 N N . ALA A 1 193 ? 56.117 74.683 -26.233 1.00 15.02 192 ALA A N 1
ATOM 1518 C CA . ALA A 1 193 ? 55.269 74.393 -25.097 1.00 14.20 192 ALA A CA 1
ATOM 1519 C C . ALA A 1 193 ? 54.299 75.533 -24.828 1.00 13.33 192 ALA A C 1
ATOM 1520 O O . ALA A 1 193 ? 54.597 76.679 -25.056 1.00 13.16 192 ALA A O 1
ATOM 1522 N N . LYS A 1 194 ? 53.164 75.188 -24.257 1.00 14.93 193 LYS A N 1
ATOM 1523 C CA A LYS A 1 194 ? 52.144 76.185 -23.958 0.50 14.14 193 LYS A CA 1
ATOM 1524 C CA B LYS A 1 194 ? 52.097 76.151 -23.966 0.50 13.96 193 LYS A CA 1
ATOM 1525 C C . LYS A 1 194 ? 51.927 76.233 -22.457 1.00 13.40 193 LYS A C 1
ATOM 1526 O O . LYS A 1 194 ? 52.123 75.241 -21.765 1.00 13.38 193 LYS A O 1
ATOM 1537 N N . ILE A 1 195 ? 51.546 77.404 -21.963 1.00 12.28 194 ILE A N 1
ATOM 1538 C CA . ILE A 1 195 ? 51.241 77.571 -20.548 1.00 11.98 194 ILE A CA 1
ATOM 1539 C C . ILE A 1 195 ? 49.816 78.122 -20.444 1.00 12.72 194 ILE A C 1
ATOM 1540 O O . ILE A 1 195 ? 49.507 79.190 -21.030 1.00 12.62 194 ILE A O 1
ATOM 1545 N N . ILE A 1 196 ? 48.948 77.359 -19.782 1.00 12.50 195 ILE A N 1
ATOM 1546 C CA . ILE A 1 196 ? 47.514 77.659 -19.729 1.00 11.91 195 ILE A CA 1
ATOM 1547 C C . ILE A 1 196 ? 47.007 77.872 -18.307 1.00 11.13 195 ILE A C 1
ATOM 1548 O O . ILE A 1 196 ? 47.653 77.518 -17.360 1.00 10.95 195 ILE A O 1
ATOM 1553 N N . PRO A 1 197 ? 45.826 78.503 -18.159 1.00 11.60 196 PRO A N 1
ATOM 1554 C CA . PRO A 1 197 ? 45.240 78.753 -16.858 1.00 12.15 196 PRO A CA 1
ATOM 1555 C C . PRO A 1 197 ? 44.553 77.540 -16.258 1.00 12.79 196 PRO A C 1
ATOM 1556 O O . PRO A 1 197 ? 43.398 77.241 -16.521 1.00 13.42 196 PRO A O 1
ATOM 1560 N N . TYR A 1 198 ? 45.328 76.841 -15.461 1.00 11.42 197 TYR A N 1
ATOM 1561 C CA . TYR A 1 198 ? 44.874 75.707 -14.704 1.00 11.32 197 TYR A CA 1
ATOM 1562 C C . TYR A 1 198 ? 45.895 75.434 -13.618 1.00 10.88 197 TYR A C 1
ATOM 1563 O O . TYR A 1 198 ? 47.090 75.691 -13.837 1.00 10.99 197 TYR A O 1
ATOM 1572 N N . SER A 1 199 ? 45.436 74.996 -12.463 1.00 12.20 198 SER A N 1
ATOM 1573 C CA . SER A 1 199 ? 46.283 74.755 -11.294 1.00 12.97 198 SER A CA 1
ATOM 1574 C C . SER A 1 199 ? 47.117 75.999 -11.020 1.00 12.46 198 SER A C 1
ATOM 1575 O O . SER A 1 199 ? 48.321 75.903 -10.808 1.00 13.45 198 SER A O 1
ATOM 1578 N N . GLY A 1 200 ? 46.506 77.181 -11.104 1.00 11.65 199 GLY A N 1
ATOM 1579 C CA . GLY A 1 200 ? 47.257 78.438 -11.166 1.00 12.21 199 GLY A CA 1
ATOM 1580 C C . GLY A 1 200 ? 47.698 78.621 -12.617 1.00 11.65 199 GLY A C 1
ATOM 1581 O O . GLY A 1 200 ? 46.952 79.189 -13.424 1.00 11.35 199 GLY A O 1
ATOM 1582 N N . LEU A 1 201 ? 48.849 78.050 -12.982 1.00 10.92 200 LEU A N 1
ATOM 1583 C CA . LEU A 1 201 ? 49.312 77.918 -14.385 1.00 10.94 200 LEU A CA 1
ATOM 1584 C C . LEU A 1 201 ? 49.801 76.477 -14.570 1.00 11.06 200 LEU A C 1
ATOM 1585 O O . LEU A 1 201 ? 50.280 75.847 -13.611 1.00 10.99 200 LEU A O 1
ATOM 1590 N N . LEU A 1 202 ? 49.653 75.994 -15.791 1.00 9.49 201 LEU A N 1
ATOM 1591 C CA . LEU A 1 202 ? 49.996 74.601 -16.159 1.00 10.39 201 LEU A CA 1
ATOM 1592 C C . LEU A 1 202 ? 50.788 74.633 -17.449 1.00 10.52 201 LEU A C 1
ATOM 1593 O O . LEU A 1 202 ? 50.317 75.140 -18.469 1.00 10.08 201 LEU A O 1
ATOM 1598 N N . LEU A 1 203 ? 51.987 74.059 -17.416 1.00 10.51 202 LEU A N 1
ATOM 1599 C CA . LEU A 1 203 ? 52.826 73.909 -18.561 1.00 10.51 202 LEU A CA 1
ATOM 1600 C C . LEU A 1 203 ? 52.433 72.655 -19.292 1.00 10.57 202 LEU A C 1
ATOM 1601 O O . LEU A 1 203 ? 52.264 71.625 -18.642 1.00 10.67 202 LEU A O 1
ATOM 1606 N N . VAL A 1 204 ? 52.273 72.742 -20.621 1.00 9.44 203 VAL A N 1
ATOM 1607 C CA . VAL A 1 204 ? 51.835 71.572 -21.410 1.00 11.16 203 VAL A CA 1
ATOM 1608 C C . VAL A 1 204 ? 52.838 71.370 -22.542 1.00 11.66 203 VAL A C 1
ATOM 1609 O O . VAL A 1 204 ? 52.976 72.209 -23.448 1.00 12.89 203 VAL A O 1
ATOM 1613 N N . ILE A 1 205 ? 53.541 70.236 -22.494 1.00 12.32 204 ILE A N 1
ATOM 1614 C CA . ILE A 1 205 ? 54.571 69.899 -23.460 1.00 12.75 204 ILE A CA 1
ATOM 1615 C C . ILE A 1 205 ? 54.053 68.720 -24.274 1.00 14.98 204 ILE A C 1
ATOM 1616 O O . ILE A 1 205 ? 53.674 67.695 -23.729 1.00 13.30 204 ILE A O 1
ATOM 1621 N N . THR A 1 206 ? 54.025 68.867 -25.588 1.00 17.16 205 THR A N 1
ATOM 1622 C CA . THR A 1 206 ? 53.619 67.781 -26.438 1.00 19.23 205 THR A CA 1
ATOM 1623 C C . THR A 1 206 ? 54.780 66.829 -26.674 1.00 19.22 205 THR A C 1
ATOM 1624 O O . THR A 1 206 ? 55.820 67.221 -27.214 1.00 20.90 205 THR A O 1
ATOM 1628 N N . VAL A 1 207 ? 54.618 65.592 -26.236 1.00 18.98 206 VAL A N 1
ATOM 1629 C CA . VAL A 1 207 ? 55.709 64.649 -26.302 1.00 19.39 206 VAL A CA 1
ATOM 1630 C C . VAL A 1 207 ? 55.600 63.909 -27.625 1.00 20.62 206 VAL A C 1
ATOM 1631 O O . VAL A 1 207 ? 54.751 63.056 -27.759 1.00 21.31 206 VAL A O 1
ATOM 1635 N N . THR A 1 208 ? 56.452 64.265 -28.576 1.00 20.68 207 THR A N 1
ATOM 1636 C CA . THR A 1 208 ? 56.300 63.813 -29.966 1.00 22.70 207 THR A CA 1
ATOM 1637 C C . THR A 1 208 ? 57.079 62.508 -30.210 1.00 23.63 207 THR A C 1
ATOM 1638 O O . THR A 1 208 ? 56.967 61.899 -31.277 1.00 25.73 207 THR A O 1
ATOM 1642 N N . ASP A 1 209 ? 57.877 62.097 -29.235 1.00 23.00 208 ASP A N 1
ATOM 1643 C CA . ASP A 1 209 ? 58.752 60.947 -29.358 1.00 23.83 208 ASP A CA 1
ATOM 1644 C C . ASP A 1 209 ? 59.052 60.386 -27.971 1.00 23.40 208 ASP A C 1
ATOM 1645 O O . ASP A 1 209 ? 58.762 61.045 -26.977 1.00 23.21 208 ASP A O 1
ATOM 1650 N N . ASN A 1 210 ? 59.613 59.181 -27.881 1.00 22.67 209 ASN A N 1
ATOM 1651 C CA . ASN A 1 210 ? 60.004 58.618 -26.574 1.00 22.60 209 ASN A CA 1
ATOM 1652 C C . ASN A 1 210 ? 61.512 58.354 -26.438 1.00 22.59 209 ASN A C 1
ATOM 1653 O O . ASN A 1 210 ? 61.937 57.399 -25.794 1.00 23.38 209 ASN A O 1
ATOM 1658 N N . LYS A 1 211 ? 62.304 59.223 -27.031 1.00 22.23 210 LYS A N 1
ATOM 1659 C CA . LYS A 1 211 ? 63.755 59.097 -27.039 1.00 21.81 210 LYS A CA 1
ATOM 1660 C C . LYS A 1 211 ? 64.363 60.192 -26.159 1.00 20.81 210 LYS A C 1
ATOM 1661 O O . LYS A 1 211 ? 63.779 61.253 -25.949 1.00 18.01 210 LYS A O 1
ATOM 1667 N N . GLY A 1 212 ? 65.554 59.928 -25.657 1.00 19.10 211 GLY A N 1
ATOM 1668 C CA . GLY A 1 212 ? 66.331 60.948 -24.966 1.00 18.46 211 GLY A CA 1
ATOM 1669 C C . GLY A 1 212 ? 65.666 61.444 -23.704 1.00 16.74 211 GLY A C 1
ATOM 1670 O O . GLY A 1 212 ? 65.265 60.674 -22.833 1.00 16.42 211 GLY A O 1
ATOM 1671 N N . ALA A 1 213 ? 65.514 62.758 -23.621 1.00 15.37 212 ALA A N 1
ATOM 1672 C CA . ALA A 1 213 ? 64.851 63.365 -22.496 1.00 16.34 212 ALA A CA 1
ATOM 1673 C C . ALA A 1 213 ? 63.397 62.937 -22.339 1.00 16.19 212 ALA A C 1
ATOM 1674 O O . ALA A 1 213 ? 62.816 63.193 -21.292 1.00 15.75 212 ALA A O 1
ATOM 1676 N N . PHE A 1 214 ? 62.810 62.327 -23.379 1.00 16.17 213 PHE A N 1
ATOM 1677 C CA . PHE A 1 214 ? 61.413 61.856 -23.348 1.00 16.90 213 PHE A CA 1
ATOM 1678 C C . PHE A 1 214 ? 61.316 60.342 -23.147 1.00 18.32 213 PHE A C 1
ATOM 1679 O O . PHE A 1 214 ? 60.232 59.766 -23.283 1.00 18.33 213 PHE A O 1
ATOM 1687 N N . LYS A 1 215 ? 62.418 59.690 -22.787 1.00 19.80 214 LYS A N 1
ATOM 1688 C CA A LYS A 1 215 ? 62.413 58.234 -22.615 0.50 20.42 214 LYS A CA 1
ATOM 1689 C CA B LYS A 1 215 ? 62.384 58.239 -22.641 0.50 20.45 214 LYS A CA 1
ATOM 1690 C C . LYS A 1 215 ? 61.350 57.831 -21.592 1.00 21.23 214 LYS A C 1
ATOM 1691 O O . LYS A 1 215 ? 61.154 58.529 -20.579 1.00 20.42 214 LYS A O 1
ATOM 1702 N N . TYR A 1 216 ? 60.641 56.740 -21.880 1.00 21.80 215 TYR A N 1
ATOM 1703 C CA . TYR A 1 216 ? 59.624 56.166 -20.990 1.00 23.69 215 TYR A CA 1
ATOM 1704 C C . TYR A 1 216 ? 58.323 56.962 -20.933 1.00 23.58 215 TYR A C 1
ATOM 1705 O O . TYR A 1 216 ? 57.447 56.617 -20.135 1.00 25.56 215 TYR A O 1
ATOM 1714 N N . ILE A 1 217 ? 58.201 58.006 -21.746 1.00 22.23 216 ILE A N 1
ATOM 1715 C CA . ILE A 1 217 ? 56.920 58.707 -21.902 1.00 21.73 216 ILE A CA 1
ATOM 1716 C C . ILE A 1 217 ? 56.196 58.149 -23.146 1.00 21.87 216 ILE A C 1
ATOM 1717 O O . ILE A 1 217 ? 56.809 57.888 -24.170 1.00 21.35 216 ILE A O 1
ATOM 1722 N N . LYS A 1 218 ? 54.889 57.975 -23.037 1.00 22.11 217 LYS A N 1
ATOM 1723 C CA . LYS A 1 218 ? 54.044 57.551 -24.135 1.00 23.20 217 LYS A CA 1
ATOM 1724 C C . LYS A 1 218 ? 54.049 58.561 -25.289 1.00 23.24 217 LYS A C 1
ATOM 1725 O O . LYS A 1 218 ? 53.680 59.715 -25.081 1.00 22.76 217 LYS A O 1
ATOM 1731 N N . PRO A 1 219 ? 54.483 58.167 -26.500 1.00 22.33 218 PRO A N 1
ATOM 1732 C CA . PRO A 1 219 ? 54.461 59.140 -27.572 1.00 22.18 218 PRO A CA 1
ATOM 1733 C C . PRO A 1 219 ? 53.069 59.734 -27.827 1.00 21.08 218 PRO A C 1
ATOM 1734 O O . PRO A 1 219 ? 52.034 59.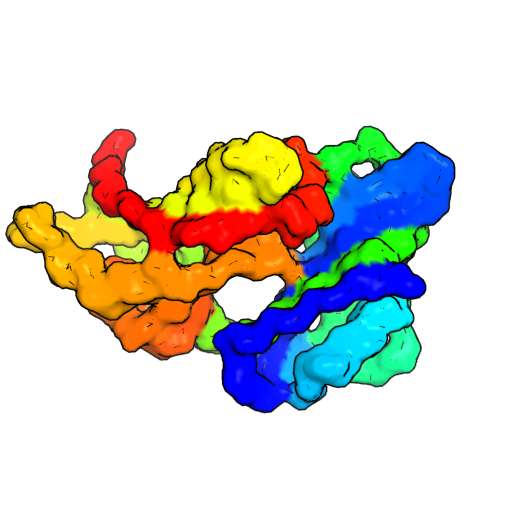041 -27.720 1.00 21.24 218 PRO A O 1
ATOM 1738 N N . GLN A 1 220 ? 53.111 61.003 -28.167 1.00 20.64 219 GLN A N 1
ATOM 1739 C CA . GLN A 1 220 ? 51.977 61.867 -28.434 1.00 20.52 219 GLN A CA 1
ATOM 1740 C C . GLN A 1 220 ? 51.161 62.218 -27.172 1.00 19.17 219 GLN A C 1
ATOM 1741 O O . GLN A 1 220 ? 50.102 62.868 -27.234 1.00 18.84 219 GLN A O 1
ATOM 1747 N N . SER A 1 221 ? 51.685 61.870 -26.011 1.00 18.10 220 SER A N 1
ATOM 1748 C CA A SER A 1 221 ? 51.051 62.340 -24.785 0.50 16.96 220 SER A CA 1
ATOM 1749 C CA B SER A 1 221 ? 51.108 62.340 -24.752 0.50 17.47 220 SER A CA 1
ATOM 1750 C C . SER A 1 221 ? 51.309 63.841 -24.570 1.00 16.77 220 SER A C 1
ATOM 1751 O O . SER A 1 221 ? 52.193 64.442 -25.196 1.00 16.17 220 SER A O 1
ATOM 1756 N N . GLN A 1 222 ? 50.483 64.453 -23.729 1.00 14.36 221 GLN A N 1
ATOM 1757 C CA . GLN A 1 222 ? 50.764 65.803 -23.237 1.00 12.90 221 GLN A CA 1
ATOM 1758 C C . GLN A 1 222 ? 51.302 65.625 -21.827 1.00 12.31 221 GLN A C 1
ATOM 1759 O O . GLN A 1 222 ? 50.668 64.999 -20.988 1.00 12.41 221 GLN A O 1
ATOM 1765 N N . PHE A 1 223 ? 52.509 66.139 -21.645 1.00 11.87 222 PHE A N 1
ATOM 1766 C CA . PHE A 1 223 ? 53.222 66.150 -20.363 1.00 11.68 222 PHE A CA 1
ATOM 1767 C C . PHE A 1 223 ? 52.849 67.472 -19.705 1.00 12.30 222 PHE A C 1
ATOM 1768 O O . PHE A 1 223 ? 53.228 68.568 -20.172 1.00 13.16 222 PHE A O 1
ATOM 1776 N N . ILE A 1 224 ? 52.129 67.325 -18.601 1.00 12.39 223 ILE A N 1
ATOM 1777 C CA . ILE A 1 224 ? 51.573 68.466 -17.896 1.00 11.12 223 ILE A CA 1
ATOM 1778 C C . ILE A 1 224 ? 52.265 68.696 -16.557 1.00 12.90 223 ILE A C 1
ATOM 1779 O O . ILE A 1 224 ? 52.521 67.757 -15.807 1.00 11.58 223 ILE A O 1
ATOM 1784 N N . VAL A 1 225 ? 52.573 69.958 -16.270 1.00 12.04 224 VAL A N 1
ATOM 1785 C CA . VAL A 1 225 ? 53.462 70.314 -15.164 1.00 13.17 224 VAL A CA 1
ATOM 1786 C C . VAL A 1 225 ? 52.881 71.532 -14.407 1.00 13.78 224 VAL A C 1
ATOM 1787 O O . VAL A 1 225 ? 52.563 72.532 -15.001 1.00 12.74 224 VAL A O 1
ATOM 1791 N N . ASP A 1 226 ? 52.799 71.423 -13.100 1.00 14.42 225 ASP A N 1
ATOM 1792 C CA . ASP A 1 226 ? 52.255 72.504 -12.279 1.00 13.85 225 ASP A CA 1
ATOM 1793 C C . ASP A 1 226 ? 53.202 73.701 -12.179 1.00 14.25 225 ASP A C 1
ATOM 1794 O O . ASP A 1 226 ? 54.419 73.558 -11.971 1.00 14.51 225 ASP A O 1
ATOM 1799 N N . LEU A 1 227 ? 52.632 74.896 -12.297 1.00 12.93 226 LEU A N 1
ATOM 1800 C CA . LEU A 1 227 ? 53.374 76.101 -11.921 1.00 13.96 226 LEU A CA 1
ATOM 1801 C C . LEU A 1 227 ? 52.774 76.767 -10.683 1.00 13.72 226 LEU A C 1
ATOM 1802 O O . LEU A 1 227 ? 53.368 77.657 -10.108 1.00 13.88 226 LEU A O 1
ATOM 1807 N N . GLY A 1 228 ? 51.628 76.280 -10.228 1.00 13.81 227 GLY A N 1
ATOM 1808 C CA . GLY A 1 228 ? 50.896 76.905 -9.116 1.00 13.89 227 GLY A CA 1
ATOM 1809 C C . GLY A 1 228 ? 51.708 77.012 -7.833 1.00 14.27 227 GLY A C 1
ATOM 1810 O O . GLY A 1 228 ? 51.555 77.966 -7.097 1.00 13.62 227 GLY A O 1
ATOM 1811 N N . ALA A 1 229 ? 52.585 76.029 -7.578 1.00 13.66 228 ALA A N 1
ATOM 1812 C CA . ALA A 1 229 ? 53.416 76.044 -6.371 1.00 14.41 228 ALA A CA 1
ATOM 1813 C C . ALA A 1 229 ? 54.350 77.271 -6.320 1.00 15.08 228 ALA A C 1
ATOM 1814 O O . ALA A 1 229 ? 54.863 77.618 -5.247 1.00 16.03 228 ALA A O 1
ATOM 1816 N N . TYR A 1 230 ? 54.612 77.857 -7.487 1.00 13.89 229 TYR A N 1
ATOM 1817 C CA . TYR A 1 230 ? 55.497 79.035 -7.624 1.00 14.62 229 TYR A CA 1
ATOM 1818 C C . TYR A 1 230 ? 54.717 80.336 -7.596 1.00 15.29 229 TYR A C 1
ATOM 1819 O O . TYR A 1 230 ? 55.319 81.421 -7.643 1.00 16.43 229 TYR A O 1
ATOM 1828 N N . LEU A 1 231 ? 53.394 80.229 -7.504 1.00 16.27 230 LEU A N 1
ATOM 1829 C CA . LEU A 1 231 ? 52.479 81.374 -7.558 1.00 16.63 230 LEU A CA 1
ATOM 1830 C C . LEU A 1 231 ? 51.714 81.616 -6.249 1.00 17.88 230 LEU A C 1
ATOM 1831 O O . LEU A 1 231 ? 50.753 82.404 -6.197 1.00 17.56 230 LEU A O 1
ATOM 1836 N N . GLU A 1 232 ? 52.105 80.925 -5.174 1.00 18.93 231 GLU A N 1
ATOM 1837 C CA . GLU A 1 232 ? 51.359 81.016 -3.918 1.00 19.56 231 GLU A CA 1
ATOM 1838 C C . GLU A 1 232 ? 51.306 82.444 -3.392 1.00 19.84 231 GLU A C 1
ATOM 1839 O O . GLU A 1 232 ? 50.303 82.859 -2.794 1.00 20.26 231 GLU A O 1
ATOM 1845 N N . LYS A 1 233 ? 52.348 83.222 -3.659 1.00 18.75 232 LYS A N 1
ATOM 1846 C CA . LYS A 1 233 ? 52.373 84.601 -3.163 1.00 19.56 232 LYS A CA 1
ATOM 1847 C C . LYS A 1 233 ? 51.843 85.627 -4.175 1.00 19.65 232 LYS A C 1
ATOM 1848 O O . LYS A 1 233 ? 51.951 86.840 -3.954 1.00 20.31 232 LYS A O 1
ATOM 1854 N N . GLU A 1 234 ? 51.289 85.149 -5.283 1.00 19.27 233 GLU A N 1
ATOM 1855 C CA . GLU A 1 234 ? 50.692 85.992 -6.319 1.00 19.35 233 GLU A CA 1
ATOM 1856 C C . GLU A 1 234 ? 49.181 85.877 -6.285 1.00 19.05 233 GLU A C 1
ATOM 1857 O O . GLU A 1 234 ? 48.622 84.986 -5.634 1.00 20.25 233 GLU A O 1
ATOM 1863 N N . SER A 1 235 ? 48.523 86.790 -6.982 1.00 17.27 234 SER A N 1
ATOM 1864 C CA . SER A 1 235 ? 47.127 86.614 -7.337 1.00 16.68 234 SER A CA 1
ATOM 1865 C C . SER A 1 235 ? 47.040 85.893 -8.688 1.00 14.30 234 SER A C 1
ATOM 1866 O O . SER A 1 235 ? 47.541 86.382 -9.724 1.00 14.08 234 SER A O 1
ATOM 1869 N N . ILE A 1 236 ? 46.419 84.698 -8.733 1.00 13.30 235 ILE A N 1
ATOM 1870 C CA . ILE A 1 236 ? 46.417 84.001 -9.993 1.00 14.04 235 ILE A CA 1
ATOM 1871 C C . ILE A 1 236 ? 45.690 84.784 -11.108 1.00 12.84 235 ILE A C 1
ATOM 1872 O O . ILE A 1 236 ? 46.075 84.778 -12.273 1.00 13.73 235 ILE A O 1
ATOM 1877 N N . TYR A 1 237 ? 44.612 85.463 -10.753 1.00 12.92 236 TYR A N 1
ATOM 1878 C CA . TYR A 1 237 ? 43.901 86.251 -11.747 1.00 12.74 236 TYR A CA 1
ATOM 1879 C C . TYR A 1 237 ? 44.809 87.344 -12.342 1.00 11.23 236 TYR A C 1
ATOM 1880 O O . TYR A 1 237 ? 44.815 87.545 -13.549 1.00 11.94 236 TYR A O 1
ATOM 1889 N N . TYR A 1 238 ? 45.598 87.991 -11.499 1.00 13.13 237 TYR A N 1
ATOM 1890 C CA . TYR A 1 238 ? 46.563 88.988 -11.956 1.00 13.73 237 TYR A CA 1
ATOM 1891 C C . TYR A 1 238 ? 47.573 88.327 -12.911 1.00 13.53 237 TYR A C 1
ATOM 1892 O O . TYR A 1 238 ? 47.838 88.817 -14.007 1.00 13.38 237 TYR A O 1
ATOM 1901 N N . VAL A 1 239 ? 48.031 87.124 -12.549 1.00 12.87 238 VAL A N 1
ATOM 1902 C CA . VAL A 1 239 ? 48.997 86.428 -13.357 1.00 13.18 238 VAL A CA 1
ATOM 1903 C C . VAL A 1 239 ? 48.427 86.024 -14.728 1.00 12.88 238 VAL A C 1
ATOM 1904 O O . VAL A 1 239 ? 49.068 86.226 -15.768 1.00 14.04 238 VAL A O 1
ATOM 1908 N N . THR A 1 240 ? 47.242 85.404 -14.758 1.00 13.23 239 THR A N 1
ATOM 1909 C CA . THR A 1 240 ? 46.681 84.972 -16.022 1.00 14.33 239 THR A CA 1
ATOM 1910 C C . THR A 1 240 ? 46.181 86.126 -16.903 1.00 15.11 239 THR A C 1
ATOM 1911 O O . THR A 1 240 ? 46.117 86.001 -18.115 1.00 17.13 239 THR A O 1
ATOM 1915 N N . THR A 1 241 ? 45.969 87.276 -16.293 1.00 14.71 240 THR A N 1
ATOM 1916 C CA . THR A 1 241 ? 45.628 88.491 -17.036 1.00 16.60 240 THR A CA 1
ATOM 1917 C C . THR A 1 241 ? 46.883 89.199 -17.552 1.00 16.17 240 THR A C 1
ATOM 1918 O O . THR A 1 241 ? 46.911 89.675 -18.680 1.00 17.15 240 THR A O 1
ATOM 1922 N N . ASN A 1 242 ? 47.908 89.275 -16.715 1.00 15.27 241 ASN A N 1
ATOM 1923 C CA . ASN A 1 242 ? 49.045 90.178 -16.976 1.00 15.66 241 ASN A CA 1
ATOM 1924 C C . ASN A 1 242 ? 50.386 89.537 -17.292 1.00 15.24 241 ASN A C 1
ATOM 1925 O O . ASN A 1 242 ? 51.331 90.220 -17.758 1.00 16.42 241 ASN A O 1
ATOM 1930 N N . TRP A 1 243 ? 50.543 88.238 -17.034 1.00 14.39 242 TRP A N 1
ATOM 1931 C CA . TRP A 1 243 ? 51.797 87.613 -17.428 1.00 15.11 242 TRP A CA 1
ATOM 1932 C C . TRP A 1 243 ? 51.663 86.964 -18.784 1.00 15.70 242 TRP A C 1
ATOM 1933 O O . TRP A 1 243 ? 50.927 85.959 -18.958 1.00 16.40 242 TRP A O 1
ATOM 1944 N N . LYS A 1 244 ? 52.391 87.507 -19.737 1.00 15.72 243 LYS A N 1
ATOM 1945 C CA . LYS A 1 244 ? 52.439 86.984 -21.054 1.00 15.93 243 LYS A CA 1
ATOM 1946 C C . LYS A 1 244 ? 53.576 85.973 -21.155 1.00 15.06 243 LYS A C 1
ATOM 1947 O O . LYS A 1 244 ? 54.713 86.313 -20.877 1.00 14.90 243 LYS A O 1
ATOM 1953 N N . HIS A 1 245 ? 53.241 84.760 -21.567 1.00 16.14 244 HIS A N 1
ATOM 1954 C CA . HIS A 1 245 ? 54.244 83.726 -21.798 1.00 15.99 244 HIS A CA 1
ATOM 1955 C C . HIS A 1 245 ? 55.046 84.062 -23.055 1.00 15.60 244 HIS A C 1
ATOM 1956 O O . HIS A 1 245 ? 54.502 84.023 -24.137 1.00 17.17 244 HIS A O 1
ATOM 1963 N N . THR A 1 246 ? 56.330 84.371 -22.891 1.00 16.19 245 THR A N 1
ATOM 1964 C CA . THR A 1 246 ? 57.165 84.780 -24.023 1.00 16.67 245 THR A CA 1
ATOM 1965 C C . THR A 1 246 ? 58.141 83.715 -24.557 1.00 16.36 245 THR A C 1
ATOM 1966 O O . THR A 1 246 ? 58.537 83.765 -25.708 1.00 17.58 245 THR A O 1
ATOM 1970 N N . ALA A 1 247 ? 58.549 82.763 -23.721 1.00 16.25 246 ALA A N 1
ATOM 1971 C CA . ALA A 1 247 ? 59.395 81.689 -24.207 1.00 14.86 246 ALA A CA 1
ATOM 1972 C C . ALA A 1 247 ? 59.405 80.573 -23.161 1.00 14.25 246 ALA A C 1
ATOM 1973 O O . ALA A 1 247 ? 59.015 80.756 -22.019 1.00 14.02 246 ALA A O 1
ATOM 1975 N N . THR A 1 248 ? 59.879 79.415 -23.613 1.00 14.77 247 THR A N 1
ATOM 1976 C CA . THR A 1 248 ? 60.195 78.320 -22.722 1.00 14.10 247 THR A CA 1
ATOM 1977 C C . THR A 1 248 ? 61.550 77.794 -23.145 1.00 14.00 247 THR A C 1
ATOM 1978 O O . THR A 1 248 ? 61.738 77.455 -24.328 1.00 16.17 247 THR A O 1
ATOM 1982 N N . ARG A 1 249 ? 62.441 77.750 -22.179 1.00 14.60 248 ARG A N 1
ATOM 1983 C CA A ARG A 1 249 ? 63.825 77.229 -22.321 0.50 14.50 248 ARG A CA 1
ATOM 1984 C CA B ARG A 1 249 ? 63.776 77.155 -22.395 0.50 14.46 248 ARG A CA 1
ATOM 1985 C C . ARG A 1 249 ? 63.957 76.023 -21.404 1.00 14.88 248 ARG A C 1
ATOM 1986 O O . ARG A 1 249 ? 63.018 75.664 -20.726 1.00 14.67 248 ARG A O 1
ATOM 2001 N N . PHE A 1 250 ? 65.135 75.409 -21.361 1.00 14.60 249 PHE A N 1
ATOM 2002 C CA . PHE A 1 250 ? 65.359 74.299 -20.439 1.00 14.23 249 PHE A CA 1
ATOM 2003 C C . PHE A 1 250 ? 66.802 74.299 -19.969 1.00 14.11 249 PHE A C 1
ATOM 2004 O O . PHE A 1 250 ? 67.666 74.934 -20.563 1.00 14.04 249 PHE A O 1
ATOM 2012 N N . ALA A 1 251 ? 67.008 73.607 -18.858 1.00 14.26 250 ALA A N 1
ATOM 2013 C CA . ALA A 1 251 ? 68.319 73.326 -18.310 1.00 13.82 250 ALA A CA 1
ATOM 2014 C C . ALA A 1 251 ? 68.372 71.841 -17.954 1.00 14.68 250 ALA A C 1
ATOM 2015 O O . ALA A 1 251 ? 67.396 71.284 -17.479 1.00 14.66 250 ALA A O 1
ATOM 2017 N N . ILE A 1 252 ? 69.525 71.230 -18.207 1.00 14.19 251 ILE A N 1
ATOM 2018 C CA . ILE A 1 252 ? 69.767 69.832 -17.833 1.00 15.25 251 ILE A CA 1
ATOM 2019 C C . ILE A 1 252 ? 70.863 69.908 -16.776 1.00 15.72 251 ILE A C 1
ATOM 2020 O O . ILE A 1 252 ? 72.044 69.994 -17.098 1.00 17.16 251 ILE A O 1
ATOM 2025 N N . LYS A 1 253 ? 70.460 69.956 -15.514 1.00 16.45 252 LYS A N 1
ATOM 2026 C CA . LYS A 1 253 ? 71.346 70.338 -14.429 1.00 17.64 252 LYS A CA 1
ATOM 2027 C C . LYS A 1 253 ? 71.959 69.094 -13.806 1.00 17.57 252 LYS A C 1
ATOM 2028 O O . LYS A 1 253 ? 71.242 68.167 -13.445 1.00 18.08 252 LYS A O 1
ATOM 2034 N N . PRO A 1 254 ? 73.281 69.058 -13.649 1.00 18.87 253 PRO A N 1
ATOM 2035 C CA . PRO A 1 254 ? 73.836 67.951 -12.882 1.00 19.54 253 PRO A CA 1
ATOM 2036 C C . PRO A 1 254 ? 73.273 67.922 -11.455 1.00 20.75 253 PRO A C 1
ATOM 2037 O O . PRO A 1 254 ? 73.051 68.958 -10.848 1.00 21.17 253 PRO A O 1
ATOM 2041 N N . ARG A 1 255 ? 73.035 66.743 -10.945 1.00 22.93 254 ARG A N 1
ATOM 2042 C CA . ARG A 1 255 ? 72.583 66.593 -9.567 1.00 25.02 254 ARG A CA 1
ATOM 2043 C C . ARG A 1 255 ? 73.794 66.651 -8.619 1.00 27.38 254 ARG A C 1
ATOM 2044 O O . ARG A 1 255 ? 74.901 66.254 -8.979 1.00 29.40 254 ARG A O 1
ATOM 2052 N N . GLU A 1 256 ? 73.575 67.196 -7.434 1.00 30.24 255 GLU A N 1
ATOM 2053 C CA . GLU A 1 256 ? 74.620 67.257 -6.408 1.00 31.55 255 GLU A CA 1
ATOM 2054 C C . GLU A 1 256 ? 74.285 68.354 -5.421 1.00 33.03 255 GLU A C 1
ATOM 2055 O O . GLU A 1 256 ? 73.501 68.127 -4.496 1.00 34.58 255 GLU A O 1
#

CATH classification: 2.70.20.30

Radius of gyration: 19.34 Å; Cα contacts (8 Å, |Δi|>4): 628; chains: 1; bounding box: 58×42×40 Å

Secondary structure (P-SEA, 3-state):
cbbbbbbccccccbbbbbbbbbbbccccccccccccccbbbbcccaaaaaaaaaabbbbbbbbbccccbbbbbbbbbccccccccccccccccccccccccccccbbbbbbcbbbbbbbccccccccccccccccccccbbbbbbbbbbcccccbbbbbbbbcccccccccccccccccccaaaaaaaaaccccccccbbbbbbcccccccccccccccccccccccccccccaaaaaacccccbbbbbbcccc